Protein AF-A0A7W3IY60-F1 (afdb_monomer)

pL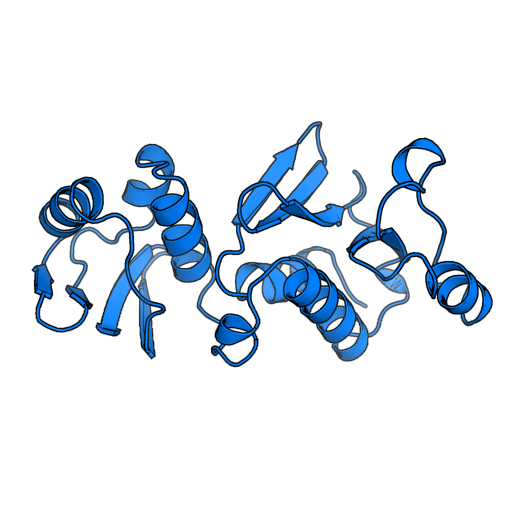DDT: mean 94.72, std 4.2, range [79.5, 98.75]

Secondary structure (DSSP, 8-state):
---HHHHHHHHHHSTTEEEEEETTEEEEEETTEEEEEE-TTSSEEEEE--TTTHHHHHHH-TTTEEPPPGGGTTSSEEEEEGGG--HHHHHHHHHHHHHTTS-GGGTTSPP--HHHHHHHHHHHTT-HHHHHHHEEEEEEEEETTEEEESHHHHHHHHHH---PPPPSEEEEETTEEEEEE-

Structure (mmCIF, N/CA/C/O backbone):
data_AF-A0A7W3IY60-F1
#
_entry.id   AF-A0A7W3IY60-F1
#
loop_
_atom_site.group_PDB
_atom_site.id
_atom_site.type_symbol
_atom_site.label_atom_id
_atom_site.label_alt_id
_atom_site.label_comp_id
_atom_site.label_asym_id
_atom_site.label_entity_id
_atom_site.label_seq_id
_atom_site.pdbx_PDB_ins_code
_atom_site.Cartn_x
_atom_site.Cartn_y
_atom_site.Cartn_z
_atom_site.occupancy
_atom_site.B_iso_or_equiv
_atom_site.auth_seq_id
_atom_site.auth_comp_id
_atom_site.auth_asym_id
_atom_site.auth_atom_id
_atom_site.pdbx_PDB_model_num
ATOM 1 N N . MET A 1 1 ? 12.396 15.265 -9.459 1.00 83.00 1 MET A N 1
ATOM 2 C CA . MET A 1 1 ? 12.872 13.871 -9.515 1.00 83.00 1 MET A CA 1
ATOM 3 C C . MET A 1 1 ? 12.033 13.057 -8.554 1.00 83.00 1 MET A C 1
ATOM 5 O O . MET A 1 1 ? 11.902 13.477 -7.408 1.00 83.00 1 MET A O 1
ATOM 9 N N . VAL A 1 2 ? 11.430 11.972 -9.028 1.00 96.19 2 VAL A N 1
ATOM 10 C CA . VAL A 1 2 ? 10.644 11.058 -8.195 1.00 96.19 2 VAL A CA 1
ATOM 11 C C . VAL A 1 2 ? 11.579 10.194 -7.347 1.00 96.19 2 VAL A C 1
ATOM 13 O O . VAL A 1 2 ? 12.605 9.701 -7.815 1.00 96.19 2 VAL A O 1
ATOM 16 N N . SER A 1 3 ? 11.214 10.012 -6.083 1.00 97.75 3 SER A N 1
ATOM 17 C CA . SER A 1 3 ? 11.888 9.149 -5.115 1.00 97.75 3 SER A CA 1
ATOM 18 C C . SER A 1 3 ? 10.981 8.004 -4.663 1.00 97.75 3 SER A C 1
ATOM 20 O O . SER A 1 3 ? 9.764 8.013 -4.863 1.00 97.75 3 SER A O 1
ATOM 22 N N . SER A 1 4 ? 11.556 7.010 -3.990 1.00 97.56 4 SER A N 1
ATOM 23 C CA . SER A 1 4 ? 10.781 5.921 -3.393 1.00 97.56 4 SER A CA 1
ATOM 24 C C . SER A 1 4 ? 9.818 6.402 -2.304 1.00 97.56 4 SER A C 1
ATOM 26 O O . SER A 1 4 ? 8.766 5.793 -2.100 1.00 97.56 4 SER A O 1
ATOM 28 N N . ASP A 1 5 ? 10.131 7.512 -1.638 1.00 97.19 5 ASP A N 1
ATOM 29 C CA . ASP A 1 5 ? 9.246 8.129 -0.654 1.00 97.19 5 ASP A CA 1
ATOM 30 C C . ASP A 1 5 ? 8.028 8.791 -1.304 1.00 97.19 5 ASP A C 1
ATOM 32 O O . ASP A 1 5 ? 6.938 8.729 -0.734 1.00 97.19 5 ASP A O 1
ATOM 36 N N . ASP A 1 6 ? 8.155 9.317 -2.526 1.00 97.88 6 ASP A N 1
ATOM 37 C CA . ASP A 1 6 ? 7.010 9.805 -3.308 1.00 97.88 6 ASP A CA 1
ATOM 38 C C . ASP A 1 6 ? 6.052 8.664 -3.657 1.00 97.88 6 ASP A C 1
ATOM 40 O O . ASP A 1 6 ? 4.852 8.748 -3.391 1.00 97.88 6 ASP A O 1
ATOM 44 N N . VAL A 1 7 ? 6.599 7.545 -4.137 1.00 98.31 7 VAL A N 1
ATOM 45 C CA . VAL A 1 7 ? 5.837 6.321 -4.431 1.00 98.31 7 VAL A CA 1
ATOM 46 C C . VAL A 1 7 ? 5.144 5.789 -3.173 1.00 98.31 7 VAL A C 1
ATOM 48 O O . VAL A 1 7 ? 3.972 5.410 -3.211 1.00 98.31 7 VAL A O 1
ATOM 51 N N . ARG A 1 8 ? 5.837 5.774 -2.024 1.00 97.50 8 ARG A N 1
ATOM 52 C CA . ARG A 1 8 ? 5.241 5.374 -0.737 1.00 97.50 8 ARG A CA 1
ATOM 53 C C . ARG A 1 8 ? 4.121 6.309 -0.319 1.00 97.50 8 ARG A C 1
ATOM 55 O O . ARG A 1 8 ? 3.120 5.818 0.190 1.00 97.50 8 ARG A O 1
ATOM 62 N N . ARG A 1 9 ? 4.287 7.619 -0.504 1.00 95.75 9 ARG A N 1
ATOM 63 C CA . ARG A 1 9 ? 3.286 8.632 -0.155 1.00 95.75 9 ARG A CA 1
ATOM 64 C C . ARG A 1 9 ? 1.980 8.383 -0.902 1.00 95.75 9 ARG A C 1
ATOM 66 O O . ARG A 1 9 ? 0.944 8.304 -0.255 1.00 95.75 9 ARG A O 1
ATOM 73 N N . VAL A 1 10 ? 2.055 8.190 -2.222 1.00 96.56 10 VAL A N 1
ATOM 74 C CA . VAL A 1 10 ? 0.891 7.859 -3.060 1.00 96.56 10 VAL A CA 1
ATOM 75 C C . VAL A 1 10 ? 0.320 6.511 -2.642 1.00 96.56 10 VAL A C 1
ATOM 77 O O . VAL A 1 10 ? -0.835 6.407 -2.242 1.00 96.56 10 VAL A O 1
ATOM 80 N N . GLY A 1 11 ? 1.140 5.462 -2.664 1.00 97.00 11 GLY A N 1
ATOM 81 C CA . GLY A 1 11 ? 0.637 4.110 -2.485 1.00 97.00 11 GLY A CA 1
ATOM 82 C C . GLY A 1 11 ? 0.062 3.841 -1.092 1.00 97.00 11 GLY A C 1
ATOM 83 O O . GLY A 1 11 ? -0.981 3.203 -0.994 1.00 97.00 11 GLY A O 1
ATOM 84 N N . LEU A 1 12 ? 0.680 4.343 -0.016 1.00 96.00 12 LEU A N 1
ATOM 85 C CA . LEU A 1 12 ? 0.167 4.174 1.352 1.00 96.00 12 LEU A CA 1
ATOM 86 C C . LEU A 1 12 ? -1.126 4.949 1.610 1.00 96.00 12 LEU A C 1
ATOM 88 O O . LEU A 1 12 ? -1.810 4.630 2.579 1.00 96.00 12 LEU A O 1
ATOM 92 N N . ALA A 1 13 ? -1.458 5.936 0.778 1.00 93.00 13 ALA A N 1
ATOM 93 C CA . ALA A 1 13 ? -2.734 6.631 0.857 1.00 93.00 13 ALA A CA 1
ATOM 94 C C . ALA A 1 13 ? -3.873 5.858 0.166 1.00 93.00 13 ALA A C 1
ATOM 96 O O . ALA A 1 13 ? -5.051 6.112 0.425 1.00 93.00 13 ALA A O 1
ATOM 97 N N . LEU A 1 14 ? -3.545 4.880 -0.684 1.00 94.19 14 LEU A N 1
ATOM 98 C CA . LEU A 1 14 ? -4.543 4.072 -1.376 1.00 94.19 14 LEU A CA 1
ATOM 99 C C . LEU A 1 14 ? -5.226 3.088 -0.407 1.00 94.19 14 LEU A C 1
ATOM 101 O O . LEU A 1 14 ? -4.556 2.446 0.413 1.00 94.19 14 LEU A O 1
ATOM 105 N N . PRO A 1 15 ? -6.559 2.913 -0.501 1.00 91.38 15 PRO A N 1
ATOM 106 C CA . PRO A 1 15 ? -7.299 2.000 0.360 1.00 91.38 15 PRO A CA 1
ATOM 107 C C . PRO A 1 15 ? -6.713 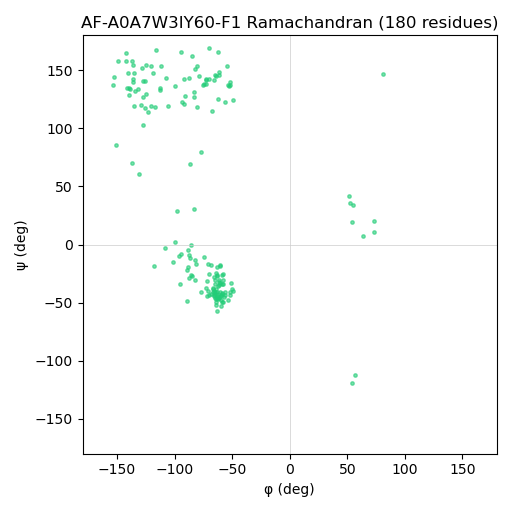0.584 0.388 1.00 91.38 15 PRO A C 1
ATOM 109 O O . PRO A 1 15 ? -6.391 0.002 -0.651 1.00 91.38 15 PRO A O 1
ATOM 112 N N . ARG A 1 16 ? -6.644 -0.000 1.591 1.00 90.69 16 ARG A N 1
ATOM 113 C CA . ARG A 1 16 ? -6.109 -1.350 1.872 1.00 90.69 16 ARG A CA 1
ATOM 114 C C . ARG A 1 16 ? -4.619 -1.548 1.569 1.00 90.69 16 ARG A C 1
ATOM 116 O O . ARG A 1 16 ? -4.130 -2.679 1.685 1.00 90.69 16 ARG A O 1
ATOM 123 N N . THR A 1 17 ? -3.883 -0.496 1.219 1.00 94.31 17 THR A N 1
ATOM 124 C CA . THR A 1 17 ? -2.435 -0.605 1.074 1.00 94.31 17 THR A CA 1
ATOM 125 C C . THR A 1 17 ? -1.755 -0.681 2.434 1.00 94.31 17 THR A C 1
ATOM 127 O O . THR A 1 17 ? -2.046 0.072 3.359 1.00 94.31 17 THR A O 1
ATOM 130 N N . HIS A 1 18 ? -0.768 -1.564 2.532 1.00 91.38 18 HIS A N 1
ATOM 131 C CA . HIS A 1 18 ? 0.228 -1.552 3.596 1.00 91.38 18 HIS A CA 1
ATOM 132 C C . HIS A 1 18 ? 1.621 -1.800 3.008 1.00 91.38 18 HIS A C 1
ATOM 134 O O . HIS A 1 18 ? 1.771 -2.433 1.954 1.00 91.38 18 HIS A O 1
ATOM 140 N N . LYS A 1 19 ? 2.657 -1.309 3.698 1.00 94.12 19 LYS A N 1
ATOM 141 C CA . LYS A 1 19 ? 4.054 -1.596 3.348 1.00 94.12 19 LYS A CA 1
ATOM 142 C C . LYS A 1 19 ? 4.562 -2.821 4.094 1.00 94.12 19 LYS A C 1
ATOM 144 O O . LYS A 1 19 ? 4.281 -3.000 5.274 1.00 94.12 19 LYS A O 1
ATOM 149 N N . ARG A 1 20 ? 5.380 -3.635 3.430 1.00 93.38 20 ARG A N 1
ATOM 150 C CA . ARG A 1 20 ? 6.069 -4.768 4.057 1.00 93.38 20 ARG A CA 1
ATOM 151 C C . ARG A 1 20 ? 7.481 -4.917 3.514 1.00 93.38 20 ARG A C 1
ATOM 153 O O . ARG A 1 20 ? 7.685 -4.887 2.303 1.00 93.38 20 ARG A O 1
ATOM 160 N N . MET A 1 21 ? 8.440 -5.129 4.410 1.00 94.75 21 MET A N 1
ATOM 161 C CA . MET A 1 21 ? 9.808 -5.485 4.044 1.00 94.75 21 MET A CA 1
ATOM 162 C C . MET A 1 21 ? 9.897 -6.995 3.799 1.00 94.75 21 MET A C 1
ATOM 164 O O . MET A 1 21 ? 9.511 -7.793 4.653 1.00 94.75 21 MET A O 1
ATOM 168 N N . VAL A 1 22 ? 10.408 -7.407 2.637 1.00 92.81 22 VAL A N 1
ATOM 169 C CA . VAL A 1 22 ? 10.634 -8.820 2.298 1.00 92.81 22 VAL A CA 1
ATOM 170 C C . VAL A 1 22 ? 12.011 -8.967 1.668 1.00 92.81 22 VAL A C 1
ATOM 172 O O . VAL A 1 22 ? 12.269 -8.392 0.614 1.00 92.81 22 VAL A O 1
ATOM 175 N N . ARG A 1 23 ? 12.892 -9.763 2.291 1.00 90.81 23 ARG A N 1
ATOM 176 C CA . ARG A 1 23 ? 14.264 -10.023 1.802 1.00 90.81 23 ARG A CA 1
ATOM 177 C C . ARG A 1 23 ? 15.048 -8.731 1.483 1.00 90.81 23 ARG A C 1
ATOM 179 O O . ARG A 1 23 ? 15.729 -8.651 0.458 1.00 90.81 23 ARG A O 1
ATOM 186 N N . GLY A 1 24 ? 14.913 -7.721 2.349 1.00 92.81 24 GLY A N 1
ATOM 187 C CA . GLY A 1 24 ? 15.582 -6.420 2.210 1.00 92.81 24 GLY A CA 1
ATOM 188 C C . GLY A 1 24 ? 15.018 -5.520 1.105 1.00 92.81 24 GLY A C 1
ATOM 189 O O . GLY A 1 24 ? 15.726 -4.647 0.623 1.00 92.81 24 GLY A O 1
ATOM 190 N N . ARG A 1 25 ? 13.781 -5.761 0.655 1.00 95.06 25 ARG A N 1
ATOM 191 C CA . ARG A 1 25 ? 13.073 -4.909 -0.309 1.00 95.06 25 ARG A CA 1
ATOM 192 C C . ARG A 1 25 ? 11.732 -4.477 0.259 1.00 95.06 25 ARG A C 1
ATOM 194 O O . ARG A 1 25 ? 10.950 -5.329 0.699 1.00 95.06 25 ARG A O 1
ATOM 201 N N . TRP A 1 26 ? 11.451 -3.181 0.214 1.00 97.62 26 TRP A N 1
ATOM 202 C CA . TRP A 1 26 ? 10.130 -2.666 0.546 1.00 97.62 26 TRP A CA 1
ATOM 203 C C . TRP A 1 26 ? 9.132 -2.991 -0.562 1.00 97.62 26 TRP A C 1
ATOM 205 O O . TRP A 1 26 ? 9.451 -2.961 -1.752 1.00 97.62 26 TRP A O 1
ATOM 215 N N . LYS A 1 27 ? 7.912 -3.329 -0.154 1.00 98.00 27 LYS A N 1
ATOM 216 C CA . LYS A 1 27 ? 6.806 -3.671 -1.046 1.00 98.00 27 LYS A CA 1
ATOM 217 C C . LYS A 1 27 ? 5.533 -2.998 -0.574 1.00 98.00 27 LYS A C 1
ATOM 219 O O . LYS A 1 27 ? 5.287 -2.975 0.633 1.00 98.00 27 LYS A O 1
ATOM 224 N N . LEU A 1 28 ? 4.719 -2.537 -1.514 1.00 98.12 28 LEU A N 1
ATOM 225 C CA . LEU A 1 28 ? 3.346 -2.117 -1.261 1.00 98.12 28 LEU A CA 1
ATOM 226 C C . LEU A 1 28 ? 2.400 -3.238 -1.676 1.00 98.12 28 LEU A C 1
ATOM 228 O O . LEU A 1 28 ? 2.608 -3.916 -2.691 1.00 98.12 28 LEU A O 1
ATOM 232 N N . ARG A 1 29 ? 1.408 -3.495 -0.826 1.00 96.44 29 ARG A N 1
ATOM 233 C CA . ARG A 1 29 ? 0.566 -4.683 -0.926 1.00 96.44 29 ARG A CA 1
ATOM 234 C C . ARG A 1 29 ? -0.887 -4.377 -0.619 1.00 96.44 29 ARG A C 1
ATOM 236 O O . ARG A 1 29 ? -1.170 -3.599 0.285 1.00 96.44 29 ARG A O 1
ATOM 243 N N . VAL A 1 30 ? -1.768 -5.117 -1.284 1.00 93.62 30 VAL A N 1
ATOM 244 C CA . VAL A 1 30 ? -3.189 -5.253 -0.951 1.00 93.62 30 VAL A CA 1
ATOM 245 C C . VAL A 1 30 ? -3.432 -6.716 -0.604 1.00 93.62 30 VAL A C 1
ATOM 247 O O . VAL A 1 30 ? -3.188 -7.605 -1.421 1.00 93.62 30 VAL A O 1
ATOM 250 N N . GLY A 1 31 ? -3.863 -6.999 0.627 1.00 89.88 31 GLY A N 1
ATOM 251 C CA . GLY A 1 31 ? -3.951 -8.379 1.109 1.00 89.88 31 GLY A CA 1
ATOM 252 C C . GLY A 1 31 ? -2.607 -9.104 0.948 1.00 89.88 31 GLY A C 1
ATOM 253 O O . GLY A 1 31 ? -1.599 -8.671 1.506 1.00 89.88 31 GLY A O 1
ATOM 254 N N . GLN A 1 32 ? -2.578 -10.189 0.170 1.00 91.62 32 GLN A N 1
ATOM 255 C CA . GLN A 1 32 ? -1.3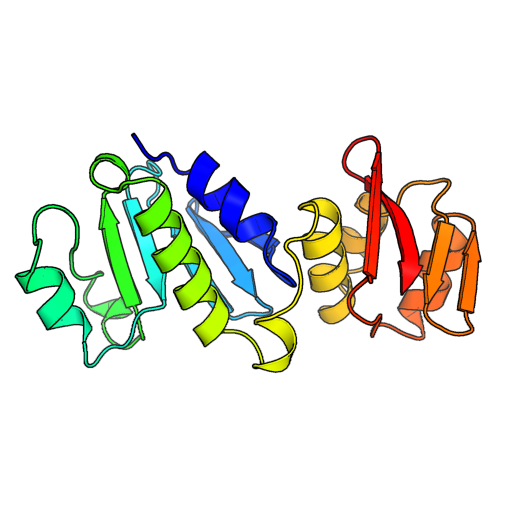46 -10.924 -0.157 1.00 91.62 32 GLN A CA 1
ATOM 256 C C . GLN A 1 32 ? -0.696 -10.492 -1.481 1.00 91.62 32 GLN A C 1
ATOM 258 O O . GLN A 1 32 ? 0.434 -10.900 -1.755 1.00 91.62 32 GLN A O 1
ATOM 263 N N . ILE A 1 33 ? -1.353 -9.655 -2.281 1.00 95.06 33 ILE A N 1
ATOM 264 C CA . ILE A 1 33 ? -0.880 -9.249 -3.606 1.00 95.06 33 ILE A CA 1
ATOM 265 C C . ILE A 1 33 ? 0.122 -8.105 -3.452 1.00 95.06 33 ILE A C 1
ATOM 267 O O . ILE A 1 33 ? -0.119 -7.148 -2.720 1.00 95.06 33 ILE A O 1
ATOM 271 N N . VAL A 1 34 ? 1.272 -8.227 -4.111 1.00 97.56 34 VAL A N 1
ATOM 272 C CA . VAL A 1 34 ? 2.251 -7.142 -4.245 1.00 97.56 34 VAL A CA 1
ATOM 273 C C . VAL A 1 34 ? 1.913 -6.398 -5.526 1.00 97.56 34 VAL A C 1
ATOM 275 O O . VAL A 1 34 ? 1.810 -7.048 -6.560 1.00 97.56 34 VAL A O 1
ATOM 278 N N . TYR A 1 35 ? 1.768 -5.077 -5.456 1.00 98.31 35 TYR A N 1
ATOM 279 C CA . TYR A 1 35 ? 1.491 -4.250 -6.636 1.00 98.31 35 TYR A CA 1
ATOM 280 C C . TYR A 1 35 ? 2.602 -3.233 -6.925 1.00 98.31 35 TYR A C 1
ATOM 282 O O . TYR A 1 35 ? 2.726 -2.793 -8.058 1.00 98.31 35 TYR A O 1
ATOM 290 N N . VAL A 1 36 ? 3.458 -2.932 -5.937 1.00 98.62 36 VAL A N 1
ATOM 291 C CA . VAL A 1 36 ? 4.737 -2.222 -6.118 1.00 98.62 36 VAL A CA 1
ATOM 292 C C . VAL A 1 36 ? 5.827 -2.912 -5.294 1.00 98.62 36 VAL A C 1
ATOM 294 O O . VAL A 1 36 ? 5.598 -3.319 -4.149 1.00 98.62 36 VAL A O 1
ATOM 297 N N . ALA A 1 37 ? 7.033 -3.036 -5.846 1.00 98.25 37 ALA A N 1
ATOM 298 C CA . ALA A 1 37 ? 8.217 -3.505 -5.132 1.00 98.25 37 ALA A CA 1
ATOM 299 C C . ALA A 1 37 ? 9.4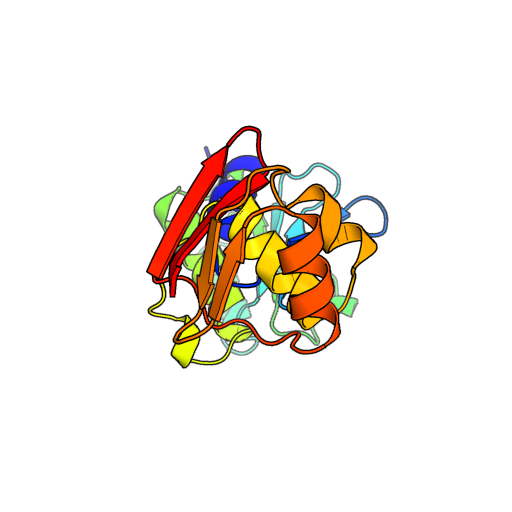55 -2.693 -5.518 1.00 98.25 37 ALA A C 1
ATOM 301 O O . ALA A 1 37 ? 9.786 -2.596 -6.694 1.00 98.25 37 ALA A O 1
ATOM 302 N N . PHE A 1 38 ? 10.182 -2.183 -4.529 1.00 98.44 38 PHE A N 1
ATOM 303 C CA . PHE A 1 38 ? 11.401 -1.414 -4.768 1.00 98.44 38 PHE A CA 1
ATOM 304 C C . PHE A 1 38 ? 12.622 -2.322 -4.991 1.00 98.44 38 PHE A C 1
ATOM 306 O O . PHE A 1 38 ? 12.712 -3.442 -4.457 1.00 98.44 38 PHE A O 1
ATOM 313 N N . SER A 1 39 ? 13.596 -1.834 -5.761 1.00 97.50 39 SER A N 1
ATOM 314 C CA . SER A 1 39 ? 14.964 -2.355 -5.715 1.00 97.50 39 SER A CA 1
ATOM 315 C C . SER A 1 39 ? 15.583 -2.141 -4.330 1.00 97.50 39 SER A C 1
ATOM 317 O O . SER A 1 39 ? 15.049 -1.420 -3.491 1.00 97.50 39 SER A O 1
ATOM 319 N N . ARG A 1 40 ? 16.700 -2.821 -4.045 1.00 96.12 40 ARG A N 1
ATOM 320 C CA . ARG A 1 40 ? 17.358 -2.726 -2.726 1.00 96.12 40 ARG A CA 1
ATOM 321 C C . ARG A 1 40 ? 17.908 -1.327 -2.437 1.00 96.12 40 ARG A C 1
ATOM 323 O O . ARG A 1 40 ? 17.911 -0.916 -1.287 1.00 96.12 40 ARG A O 1
ATOM 330 N N . ASP A 1 41 ? 18.371 -0.641 -3.475 1.00 96.75 41 ASP A N 1
ATOM 331 C CA . ASP A 1 41 ? 18.839 0.751 -3.454 1.00 96.75 41 ASP A CA 1
ATOM 332 C C . ASP A 1 41 ? 17.699 1.769 -3.631 1.00 96.75 41 ASP A C 1
ATOM 334 O O . ASP A 1 41 ? 17.937 2.975 -3.645 1.00 96.75 41 ASP A O 1
ATOM 338 N N . GLU A 1 42 ? 16.469 1.272 -3.793 1.00 97.69 42 GLU A N 1
ATOM 339 C CA . GLU A 1 42 ? 15.249 2.042 -4.016 1.00 97.69 42 GLU A CA 1
ATOM 340 C C . GLU A 1 42 ? 15.289 3.022 -5.200 1.00 97.69 42 GLU A C 1
ATOM 342 O O . GLU A 1 42 ? 14.455 3.917 -5.271 1.00 97.69 42 GLU A O 1
ATOM 347 N N . GLN A 1 43 ? 16.212 2.843 -6.152 1.00 98.00 43 GLN A N 1
ATOM 348 C CA . GLN A 1 43 ? 16.320 3.683 -7.357 1.00 98.00 43 GLN A CA 1
ATOM 349 C C . GLN A 1 43 ? 15.350 3.273 -8.473 1.00 98.00 43 GLN A C 1
ATOM 351 O O . GLN A 1 43 ? 15.143 4.002 -9.443 1.00 98.00 43 GLN A O 1
ATOM 356 N N . SER A 1 44 ? 14.751 2.091 -8.353 1.00 98.38 44 SER A N 1
ATOM 357 C CA . SER A 1 44 ? 13.757 1.577 -9.289 1.00 98.38 44 SER A CA 1
ATOM 358 C C . SER A 1 44 ? 12.605 0.924 -8.541 1.00 98.38 44 SER A C 1
ATOM 360 O O . SER A 1 44 ? 12.740 0.477 -7.393 1.00 98.38 44 SER A O 1
ATOM 362 N N . MET A 1 45 ? 11.466 0.837 -9.215 1.00 98.44 45 MET A N 1
ATOM 363 C CA . MET A 1 45 ? 10.329 0.059 -8.751 1.00 98.44 45 MET A CA 1
ATOM 364 C C . MET A 1 45 ? 9.864 -0.895 -9.841 1.00 98.44 45 MET A C 1
ATOM 366 O O . MET A 1 45 ? 9.821 -0.546 -11.014 1.00 98.44 45 MET A O 1
ATOM 370 N N . GLY A 1 46 ? 9.489 -2.098 -9.435 1.00 98.50 46 GLY A N 1
ATOM 371 C CA . GLY A 1 46 ? 8.576 -2.930 -10.195 1.00 98.50 46 GLY A CA 1
ATOM 372 C C . GLY A 1 46 ? 7.141 -2.602 -9.803 1.00 98.50 46 GLY A C 1
ATOM 373 O O . GLY A 1 46 ? 6.884 -2.367 -8.617 1.00 98.50 46 GLY A O 1
ATOM 374 N N . PHE A 1 47 ? 6.220 -2.629 -10.756 1.00 98.75 47 PHE A N 1
ATOM 375 C CA . PHE A 1 47 ? 4.804 -2.378 -10.521 1.00 98.75 47 PHE A CA 1
ATOM 376 C C . PHE A 1 47 ? 3.910 -3.286 -11.373 1.00 98.75 47 PHE A C 1
ATOM 378 O O . PHE A 1 47 ? 4.336 -3.851 -12.384 1.00 98.75 47 PHE A O 1
ATOM 385 N N . GLY A 1 48 ? 2.672 -3.465 -10.912 1.00 98.44 48 GLY A N 1
ATOM 386 C CA . GLY A 1 48 ? 1.649 -4.228 -11.618 1.00 98.44 48 GLY A CA 1
ATOM 387 C C . GLY A 1 48 ? 1.311 -3.587 -12.963 1.00 98.44 48 GLY A C 1
ATOM 388 O O . GLY A 1 48 ? 0.960 -2.415 -13.001 1.00 98.44 48 GLY A O 1
ATOM 389 N N . PHE A 1 49 ? 1.414 -4.350 -14.051 1.00 98.38 49 PHE A N 1
ATOM 390 C CA . PHE A 1 49 ? 1.144 -3.852 -15.403 1.00 98.38 49 PHE A CA 1
ATOM 391 C C . PHE A 1 49 ? 0.682 -4.980 -16.340 1.00 98.38 49 PHE A C 1
ATOM 393 O O . PHE A 1 49 ? 1.180 -6.106 -16.200 1.00 98.38 49 PHE A O 1
ATOM 400 N N . PRO A 1 50 ? -0.242 -4.736 -17.292 1.00 97.69 50 PRO A N 1
ATOM 401 C CA . PRO A 1 50 ? -0.699 -5.758 -18.226 1.00 97.69 50 PRO A CA 1
ATOM 402 C C . PRO A 1 50 ? 0.447 -6.392 -19.030 1.00 97.69 50 PRO A C 1
ATOM 404 O O . PRO A 1 50 ? 1.176 -5.737 -19.769 1.00 97.69 50 PRO A O 1
ATOM 407 N N . ARG A 1 51 ? 0.588 -7.716 -18.937 1.00 96.38 51 ARG A N 1
ATOM 408 C CA . ARG A 1 51 ? 1.633 -8.504 -19.605 1.00 96.38 51 ARG A CA 1
ATOM 409 C C . ARG A 1 51 ? 1.592 -8.340 -21.124 1.00 96.38 51 ARG A C 1
ATOM 411 O O . ARG A 1 51 ? 2.644 -8.401 -21.743 1.00 96.38 51 ARG A O 1
ATOM 418 N N . ALA A 1 52 ? 0.401 -8.171 -21.697 1.00 96.56 52 ALA A N 1
ATOM 419 C CA . ALA A 1 52 ? 0.217 -8.005 -23.137 1.00 96.56 52 ALA A CA 1
ATOM 420 C C . ALA A 1 52 ? 0.729 -6.650 -23.657 1.00 96.56 52 ALA A C 1
ATOM 422 O O . ALA A 1 52 ? 1.089 -6.552 -24.821 1.00 96.56 52 ALA A O 1
ATOM 423 N N . GLU A 1 53 ? 0.776 -5.629 -22.800 1.00 97.06 53 GLU A N 1
ATOM 424 C CA . GLU A 1 53 ? 1.155 -4.257 -23.169 1.00 97.06 53 GLU A CA 1
ATOM 425 C C . GLU A 1 53 ? 2.598 -3.929 -22.765 1.00 97.06 53 GLU A C 1
ATOM 427 O O . GLU A 1 53 ? 3.174 -2.953 -23.233 1.00 97.06 53 GLU A O 1
ATOM 432 N N . ARG A 1 54 ? 3.196 -4.748 -21.890 1.00 96.56 54 ARG A N 1
ATOM 433 C CA . ARG A 1 54 ? 4.511 -4.503 -21.285 1.00 96.56 54 ARG A CA 1
ATOM 434 C C . ARG A 1 54 ? 5.612 -4.239 -22.302 1.00 96.56 54 ARG A C 1
ATOM 436 O O . ARG A 1 54 ? 6.397 -3.321 -22.096 1.00 96.56 54 ARG A O 1
ATOM 443 N N . ASP A 1 55 ? 5.699 -5.067 -23.336 1.00 97.06 55 ASP A N 1
ATOM 444 C CA . ASP A 1 55 ? 6.785 -4.956 -24.310 1.00 97.06 55 ASP A CA 1
ATOM 445 C C . ASP A 1 55 ? 6.647 -3.634 -25.088 1.00 97.06 55 ASP A C 1
ATOM 447 O O . ASP A 1 55 ? 7.628 -2.921 -25.252 1.00 97.06 55 ASP A O 1
ATOM 451 N N . GLY A 1 56 ? 5.412 -3.217 -25.402 1.00 97.75 56 GLY A N 1
ATOM 452 C CA . GLY A 1 56 ? 5.136 -1.908 -26.000 1.00 97.75 56 GLY A CA 1
ATOM 453 C C . GLY A 1 56 ? 5.485 -0.722 -25.094 1.00 97.75 56 GLY A C 1
ATOM 454 O O . GLY A 1 56 ? 6.014 0.272 -25.581 1.00 97.75 56 GLY A O 1
ATOM 455 N N . LEU A 1 57 ? 5.246 -0.823 -23.779 1.00 98.00 57 LEU A N 1
ATOM 456 C CA . LEU A 1 57 ? 5.670 0.211 -22.823 1.00 98.00 57 LEU A CA 1
ATOM 457 C C . LEU A 1 57 ? 7.200 0.353 -22.803 1.00 98.00 57 LEU A C 1
ATOM 459 O O . LEU A 1 57 ? 7.716 1.465 -22.881 1.00 98.00 57 LEU A O 1
ATOM 463 N N . VAL A 1 58 ? 7.923 -0.769 -22.736 1.00 98.38 58 VAL A N 1
ATOM 464 C CA . VAL A 1 58 ? 9.395 -0.773 -22.753 1.00 98.38 58 VAL A CA 1
ATOM 465 C C . VAL A 1 58 ? 9.936 -0.228 -24.073 1.00 98.38 58 VAL A C 1
ATOM 467 O O . VAL A 1 58 ? 10.855 0.581 -24.053 1.00 98.38 58 VAL A O 1
ATOM 470 N N . ASP A 1 59 ? 9.349 -0.606 -25.208 1.00 98.31 59 ASP A N 1
ATOM 471 C CA . ASP A 1 59 ? 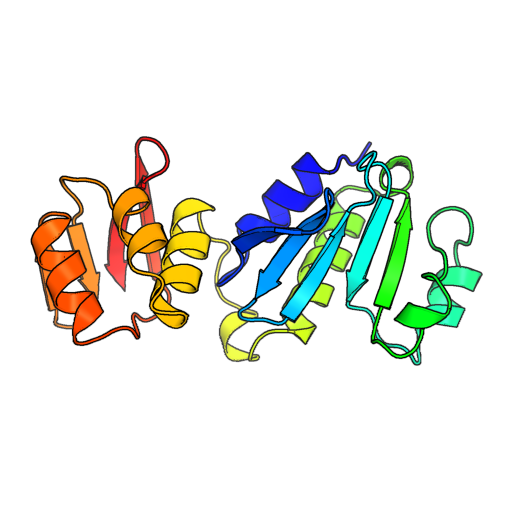9.766 -0.105 -26.521 1.00 98.31 59 ASP A CA 1
ATOM 472 C C . ASP A 1 59 ? 9.501 1.402 -26.689 1.00 98.31 59 ASP A C 1
ATOM 474 O O . ASP A 1 59 ? 10.212 2.070 -27.440 1.00 98.31 59 ASP A O 1
ATOM 478 N N . SER A 1 60 ? 8.496 1.948 -25.991 1.00 97.88 60 SER A N 1
ATOM 479 C CA . SER A 1 60 ? 8.154 3.375 -26.061 1.00 97.88 60 SER A CA 1
ATOM 480 C C . SER A 1 60 ? 9.161 4.283 -25.350 1.00 97.88 60 SER A C 1
ATOM 482 O O . SER A 1 60 ? 9.461 5.365 -25.853 1.00 97.88 60 SER A O 1
ATOM 484 N N . ASP A 1 61 ? 9.706 3.835 -24.216 1.00 97.88 61 ASP A N 1
ATOM 485 C CA . ASP A 1 61 ? 10.765 4.524 -23.477 1.00 97.88 61 ASP A CA 1
ATOM 486 C C . ASP A 1 61 ? 11.634 3.502 -22.714 1.00 97.88 61 ASP A C 1
ATOM 488 O O . ASP A 1 61 ? 11.410 3.233 -21.525 1.00 97.88 61 ASP A O 1
ATOM 492 N N . PRO A 1 62 ? 12.648 2.922 -23.382 1.00 97.75 62 PRO A N 1
ATOM 493 C CA . PRO A 1 62 ? 13.497 1.882 -22.803 1.00 97.75 62 PRO A CA 1
ATOM 494 C C . PRO A 1 62 ? 14.498 2.420 -21.776 1.00 97.75 62 PRO A C 1
ATOM 496 O O . PRO A 1 62 ? 15.173 1.644 -21.097 1.00 97.75 62 PRO A O 1
ATOM 499 N N . GLU A 1 63 ? 14.646 3.743 -21.672 1.00 97.50 63 GLU A N 1
ATOM 500 C CA . GLU A 1 63 ? 15.496 4.348 -20.653 1.00 97.50 63 GLU A CA 1
ATOM 501 C C . GLU A 1 63 ? 14.759 4.520 -19.320 1.00 97.50 63 GLU A C 1
ATOM 503 O O . GLU A 1 63 ? 15.388 4.526 -18.256 1.00 97.50 63 GLU A O 1
ATOM 508 N N . THR A 1 64 ? 13.432 4.651 -19.371 1.00 98.19 64 THR A N 1
ATOM 509 C CA . THR A 1 64 ? 12.559 4.708 -18.196 1.00 98.19 64 THR A CA 1
ATOM 510 C C . THR A 1 64 ? 12.104 3.320 -17.782 1.00 98.19 64 THR A C 1
ATOM 512 O O . THR A 1 64 ? 12.233 2.969 -16.605 1.00 98.19 64 THR A O 1
ATOM 515 N N . PHE A 1 65 ? 11.612 2.517 -18.728 1.00 98.69 65 PHE A N 1
ATOM 516 C CA . PHE A 1 65 ? 10.980 1.227 -18.474 1.00 98.69 65 PHE A CA 1
ATOM 517 C C . PHE A 1 65 ? 11.862 0.056 -18.886 1.00 98.69 65 PHE A C 1
ATOM 519 O O . PHE A 1 65 ? 12.544 0.075 -19.904 1.00 98.69 65 PHE A O 1
ATOM 526 N N . PHE A 1 66 ? 11.814 -1.020 -18.104 1.00 98.62 66 PHE A N 1
ATOM 527 C CA . PHE A 1 66 ? 12.570 -2.231 -18.397 1.00 98.62 66 PHE A CA 1
ATOM 528 C C . PHE A 1 66 ? 11.860 -3.489 -17.901 1.00 98.62 66 PHE A C 1
ATOM 530 O O . PHE A 1 66 ? 11.014 -3.472 -16.999 1.00 98.62 66 PHE A O 1
ATOM 537 N N . LEU A 1 67 ? 12.224 -4.622 -18.500 1.00 98.19 67 LEU A N 1
ATOM 538 C CA . LEU A 1 67 ? 11.676 -5.920 -18.129 1.00 98.19 67 LEU A CA 1
ATOM 539 C C . LEU A 1 67 ? 12.178 -6.373 -16.747 1.00 98.19 67 LEU A C 1
ATOM 541 O O . LEU A 1 67 ? 13.352 -6.191 -16.412 1.00 98.19 67 LEU A O 1
ATOM 545 N N . PRO A 1 68 ? 11.325 -7.026 -15.938 1.00 95.94 68 PRO A N 1
ATOM 546 C CA . PRO A 1 68 ? 11.781 -7.656 -14.709 1.00 95.94 68 PRO A CA 1
ATOM 547 C C . PRO A 1 68 ? 12.647 -8.896 -15.017 1.00 95.94 68 PRO A C 1
ATOM 549 O O . PRO A 1 68 ? 12.670 -9.379 -16.153 1.00 95.94 68 PRO A O 1
ATOM 552 N N . PRO A 1 69 ? 13.333 -9.474 -14.011 1.00 94.69 69 PRO A N 1
ATOM 553 C CA . PRO A 1 69 ? 14.078 -10.719 -14.188 1.00 94.69 69 PRO A CA 1
ATOM 554 C C . PRO A 1 69 ? 13.206 -11.848 -14.754 1.00 94.69 69 PRO A C 1
ATOM 556 O O . PRO A 1 69 ? 12.008 -11.910 -14.480 1.00 94.69 69 PRO A O 1
ATOM 559 N N . THR A 1 70 ? 13.816 -12.810 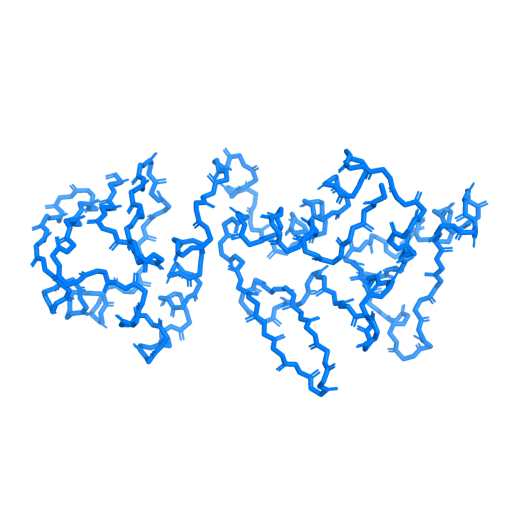-15.452 1.00 95.25 70 THR A N 1
ATOM 560 C CA . THR A 1 70 ? 13.107 -13.905 -16.146 1.00 95.25 70 THR A CA 1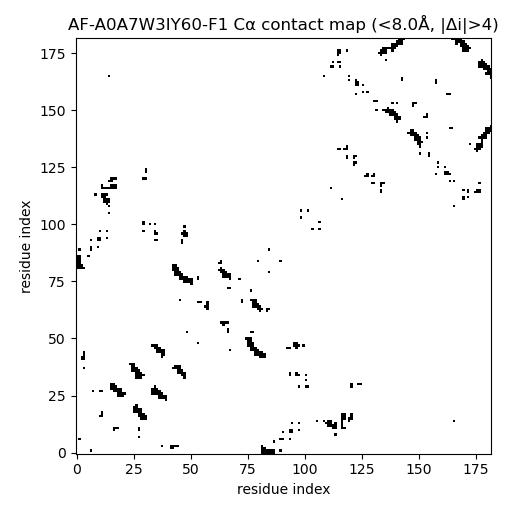
ATOM 561 C C . THR A 1 70 ? 12.081 -14.636 -15.275 1.00 95.25 70 THR A C 1
ATOM 563 O O . THR A 1 70 ? 10.994 -14.969 -15.741 1.00 95.25 70 THR A O 1
ATOM 566 N N . ALA A 1 71 ? 12.392 -14.851 -13.993 1.00 94.00 71 ALA A N 1
ATOM 567 C CA . ALA A 1 71 ? 11.495 -15.516 -13.045 1.00 94.00 71 ALA A CA 1
ATOM 568 C C . ALA A 1 71 ? 10.177 -14.754 -12.795 1.00 94.00 71 ALA A C 1
ATOM 570 O O . ALA A 1 71 ? 9.160 -15.373 -12.472 1.00 94.00 71 ALA A O 1
ATOM 571 N N . ASP A 1 72 ? 10.189 -13.434 -12.974 1.00 94.56 72 ASP A N 1
ATOM 572 C CA . ASP A 1 72 ? 9.051 -12.549 -12.746 1.00 94.56 72 ASP A CA 1
ATOM 573 C C . ASP A 1 72 ? 8.268 -12.247 -14.038 1.00 94.56 72 ASP A C 1
ATOM 575 O O . ASP A 1 72 ? 7.136 -11.771 -13.965 1.00 94.56 72 ASP A O 1
ATOM 579 N N . LEU A 1 73 ? 8.785 -12.615 -15.222 1.00 94.88 73 LEU A N 1
ATOM 580 C CA . LEU A 1 73 ? 8.108 -12.395 -16.513 1.00 94.88 73 LEU A CA 1
ATOM 581 C C . LEU A 1 73 ? 6.749 -13.104 -16.637 1.00 94.88 73 LEU A C 1
ATOM 583 O O . LEU A 1 73 ? 5.947 -12.734 -17.497 1.00 94.88 73 LEU A O 1
ATOM 587 N N . ARG A 1 74 ? 6.484 -14.106 -15.786 1.00 95.81 74 ARG A N 1
ATOM 588 C CA . ARG A 1 74 ? 5.193 -14.809 -15.700 1.00 95.81 74 ARG A CA 1
ATOM 589 C C . ARG A 1 74 ? 4.071 -13.966 -15.087 1.00 95.81 74 ARG A C 1
ATOM 591 O O . ARG A 1 74 ? 2.908 -14.340 -15.221 1.00 95.81 74 ARG A O 1
ATOM 598 N N . TYR A 1 75 ? 4.407 -12.879 -14.395 1.00 96.44 75 TYR A N 1
ATOM 599 C CA . TYR A 1 75 ? 3.454 -11.999 -13.727 1.00 96.44 75 TYR A CA 1
ATOM 600 C C . TYR A 1 75 ? 3.053 -10.807 -14.607 1.00 96.44 75 TYR A C 1
ATOM 602 O O . TYR A 1 75 ? 3.694 -10.499 -15.611 1.00 96.44 75 TYR A O 1
ATOM 610 N N . GLN A 1 76 ? 1.975 -10.139 -14.199 1.00 97.94 76 GLN A N 1
ATOM 611 C CA . GLN A 1 76 ? 1.526 -8.853 -14.734 1.00 97.94 76 GLN A CA 1
ATOM 612 C C . GLN A 1 76 ? 2.426 -7.755 -14.146 1.00 97.94 76 GLN A C 1
ATOM 614 O O . GLN A 1 76 ? 2.092 -7.182 -13.111 1.00 97.94 76 GLN A O 1
ATOM 619 N N . TRP A 1 77 ? 3.630 -7.580 -14.698 1.00 98.06 77 TRP A N 1
ATOM 620 C CA . TRP A 1 77 ? 4.697 -6.831 -14.032 1.00 98.06 77 TRP A CA 1
ATOM 621 C C . TRP A 1 77 ? 5.700 -6.210 -15.004 1.00 98.06 77 TRP A C 1
ATOM 623 O O . TRP A 1 77 ? 6.173 -6.894 -15.917 1.00 98.06 77 TRP A O 1
ATOM 633 N N . VAL A 1 78 ? 6.083 -4.961 -14.743 1.00 98.56 78 VAL A N 1
ATOM 634 C CA . VAL A 1 78 ? 7.142 -4.206 -15.435 1.00 98.56 78 VAL A CA 1
ATOM 635 C C . VAL A 1 78 ? 7.905 -3.350 -14.419 1.00 98.56 78 VAL A C 1
ATOM 637 O O . VAL A 1 78 ? 7.458 -3.205 -13.279 1.00 98.56 78 VAL A O 1
ATOM 640 N N . CYS A 1 79 ? 9.075 -2.835 -14.786 1.00 98.62 79 CYS A N 1
ATOM 641 C CA . CYS A 1 79 ? 9.888 -1.990 -13.920 1.00 98.62 79 CYS A CA 1
ATOM 642 C C . CYS A 1 79 ? 10.125 -0.609 -14.533 1.00 98.62 79 CYS A C 1
ATOM 644 O O . CYS A 1 79 ? 10.143 -0.473 -15.752 1.00 98.62 79 CYS A O 1
ATOM 646 N N . ALA A 1 80 ? 10.352 0.384 -13.673 1.00 98.62 80 ALA A N 1
ATOM 647 C CA . ALA A 1 80 ? 10.754 1.731 -14.059 1.00 98.62 80 ALA A CA 1
ATOM 648 C C . ALA A 1 80 ? 11.886 2.273 -13.174 1.00 98.62 80 ALA A C 1
ATOM 650 O O . ALA A 1 80 ? 11.965 1.971 -11.974 1.00 98.62 80 ALA A O 1
ATOM 651 N N . HIS A 1 81 ? 12.747 3.103 -13.759 1.00 98.62 81 HIS A N 1
ATOM 652 C CA . HIS A 1 81 ? 13.735 3.907 -13.043 1.00 98.62 81 HIS A CA 1
ATOM 653 C C . HIS A 1 81 ? 13.073 5.159 -12.458 1.00 98.62 81 HIS A C 1
ATOM 655 O O . HIS A 1 81 ? 12.590 6.009 -13.198 1.00 98.62 81 HIS A O 1
ATOM 661 N N . LEU A 1 82 ? 13.087 5.317 -11.128 1.00 98.44 82 LEU A N 1
ATOM 662 C CA . LEU A 1 82 ? 12.357 6.409 -10.464 1.00 98.44 82 LEU A CA 1
ATOM 663 C C . LEU A 1 82 ? 12.865 7.791 -10.877 1.00 98.44 82 LEU A C 1
ATOM 665 O O . LEU A 1 82 ? 12.081 8.716 -11.035 1.00 98.44 82 LEU A O 1
ATOM 669 N N . VAL A 1 83 ? 14.171 7.921 -11.107 1.00 97.69 83 VAL A N 1
ATOM 670 C CA . VAL A 1 83 ? 14.795 9.181 -11.532 1.00 97.69 83 VAL A CA 1
ATOM 671 C C . VAL A 1 83 ? 14.239 9.724 -12.853 1.00 97.69 83 VAL A C 1
ATOM 673 O O . VAL A 1 83 ? 14.299 10.933 -13.072 1.00 97.69 83 VAL A O 1
ATOM 676 N N . ARG A 1 84 ? 13.710 8.845 -13.713 1.00 98.12 84 ARG A N 1
ATOM 677 C CA . ARG A 1 84 ? 13.169 9.196 -15.029 1.00 98.12 84 ARG A CA 1
ATOM 678 C C . ARG A 1 84 ? 11.692 9.581 -15.001 1.00 98.12 84 ARG A C 1
ATOM 680 O O . ARG A 1 84 ? 11.249 10.244 -15.925 1.00 98.12 84 ARG A O 1
ATOM 687 N N . LEU A 1 85 ? 10.967 9.198 -13.951 1.00 98.00 85 LEU A N 1
ATOM 688 C CA . LEU A 1 85 ? 9.533 9.441 -13.858 1.00 98.00 85 LEU A CA 1
ATOM 689 C C . LEU A 1 85 ? 9.224 10.880 -13.448 1.00 98.00 85 LEU A C 1
ATOM 691 O O . LEU A 1 85 ? 9.880 11.468 -12.573 1.00 98.00 85 LEU A O 1
ATOM 695 N N . GLU A 1 86 ? 8.137 11.398 -14.006 1.00 97.44 86 GLU A N 1
ATOM 696 C CA . GLU A 1 86 ? 7.463 12.586 -13.494 1.00 97.44 86 GLU A CA 1
ATOM 697 C C . GLU A 1 86 ? 6.475 12.225 -12.370 1.00 97.44 86 GLU A C 1
ATOM 699 O O . GLU A 1 86 ? 6.110 11.066 -12.171 1.00 97.44 86 GLU A O 1
ATOM 704 N N . GLN A 1 87 ? 6.064 13.216 -11.569 1.00 97.19 87 GLN A N 1
ATOM 705 C CA . GLN A 1 87 ? 5.205 12.968 -10.399 1.00 97.19 87 GLN A CA 1
ATOM 706 C C . GLN A 1 87 ? 3.816 12.448 -10.790 1.00 97.19 87 GLN A C 1
ATOM 708 O O . GLN A 1 87 ? 3.303 11.542 -10.130 1.00 97.19 87 GLN A O 1
ATOM 713 N N . ASP A 1 88 ? 3.228 13.001 -11.851 1.00 97.44 88 ASP A N 1
ATOM 714 C CA . ASP A 1 88 ? 1.894 12.609 -12.313 1.00 97.44 88 ASP A CA 1
ATOM 715 C C . ASP A 1 88 ? 1.928 11.216 -12.949 1.00 97.44 88 ASP A C 1
ATOM 717 O O . ASP A 1 88 ? 1.144 10.350 -12.565 1.00 97.44 88 ASP A O 1
ATOM 721 N N . GLU A 1 89 ? 2.928 10.947 -13.790 1.00 97.69 89 GLU A N 1
ATOM 722 C CA . GLU A 1 89 ? 3.174 9.619 -14.355 1.00 97.69 89 GLU A CA 1
ATOM 723 C C . GLU A 1 89 ? 3.384 8.563 -13.257 1.00 97.69 89 GLU A C 1
ATOM 725 O O . GLU A 1 89 ? 2.711 7.533 -13.233 1.00 97.69 89 GLU A O 1
ATOM 730 N N . MET A 1 90 ? 4.258 8.821 -12.276 1.00 98.44 90 MET A N 1
ATOM 731 C CA . MET A 1 90 ? 4.461 7.906 -11.148 1.00 98.44 90 MET A CA 1
ATOM 732 C C . MET A 1 90 ? 3.152 7.624 -10.408 1.00 98.44 90 MET A C 1
ATOM 734 O O . MET A 1 90 ? 2.873 6.473 -10.057 1.00 98.44 90 MET A O 1
ATOM 738 N N . ARG A 1 91 ? 2.343 8.661 -10.169 1.00 97.88 91 ARG A N 1
ATOM 739 C CA . ARG A 1 91 ? 1.053 8.524 -9.494 1.00 97.88 91 ARG A CA 1
ATOM 740 C C . ARG A 1 91 ? 0.102 7.640 -10.295 1.00 97.88 91 ARG A C 1
ATOM 742 O O . ARG A 1 91 ? -0.535 6.776 -9.687 1.00 97.88 91 ARG A O 1
ATOM 749 N N . GLU A 1 92 ? 0.014 7.830 -11.608 1.00 97.38 92 GLU A N 1
ATOM 750 C CA . GLU A 1 92 ? -0.805 7.005 -12.501 1.00 97.38 92 GLU A CA 1
ATOM 751 C C . GLU A 1 92 ? -0.370 5.540 -12.442 1.00 97.38 92 GLU A C 1
ATOM 753 O O . GLU A 1 92 ? -1.174 4.683 -12.074 1.00 97.38 92 GLU A O 1
ATOM 758 N N . LEU A 1 93 ? 0.922 5.258 -12.643 1.00 98.31 93 LEU A N 1
ATOM 759 C CA . LEU A 1 93 ? 1.470 3.897 -12.608 1.00 98.31 93 LEU A CA 1
ATOM 760 C C . LEU A 1 93 ? 1.190 3.189 -11.273 1.00 98.31 93 LEU A C 1
ATOM 762 O O . LEU A 1 93 ? 0.771 2.030 -11.241 1.00 98.31 93 LEU A O 1
ATOM 766 N N . VAL A 1 94 ? 1.396 3.880 -10.147 1.00 98.44 94 VAL A N 1
ATOM 767 C CA . VAL A 1 94 ? 1.152 3.325 -8.804 1.00 98.44 94 VAL A CA 1
ATOM 768 C C . VAL A 1 94 ? -0.338 3.073 -8.566 1.00 98.44 94 VAL A C 1
ATOM 770 O O . VAL A 1 94 ? -0.703 2.050 -7.976 1.00 98.44 94 VAL A O 1
ATOM 773 N N . THR A 1 95 ? -1.195 3.990 -9.014 1.00 97.56 95 THR A N 1
ATOM 774 C CA . THR A 1 95 ? -2.650 3.898 -8.842 1.00 97.56 95 THR A CA 1
ATOM 775 C C . THR A 1 95 ? -3.232 2.785 -9.703 1.00 97.56 95 THR A C 1
ATOM 777 O O . THR A 1 95 ? -4.031 1.987 -9.213 1.00 97.56 95 THR A O 1
ATOM 780 N N . ASP A 1 96 ? -2.797 2.661 -10.951 1.00 97.75 96 ASP A N 1
ATOM 781 C CA . ASP A 1 96 ? -3.290 1.639 -11.869 1.00 97.75 96 ASP A CA 1
ATOM 782 C C . ASP A 1 96 ? -2.804 0.243 -11.479 1.00 97.75 96 ASP A C 1
ATOM 784 O O . ASP A 1 96 ? -3.607 -0.695 -11.420 1.00 97.75 96 ASP A O 1
ATOM 788 N N . ALA A 1 97 ? -1.545 0.112 -11.049 1.00 98.44 97 ALA A N 1
ATOM 789 C CA . ALA A 1 97 ? -1.047 -1.124 -10.451 1.00 98.44 97 ALA A CA 1
ATOM 790 C C . ALA A 1 97 ? -1.888 -1.552 -9.233 1.00 98.44 97 ALA A C 1
ATOM 792 O O . ALA A 1 97 ? -2.201 -2.736 -9.061 1.00 98.44 97 ALA A O 1
ATOM 793 N N . TRP A 1 98 ? -2.292 -0.599 -8.384 1.00 98.06 98 TRP A N 1
ATOM 794 C CA . TRP A 1 98 ? -3.197 -0.866 -7.265 1.00 98.06 98 TRP A CA 1
ATOM 795 C C . TRP A 1 98 ? -4.596 -1.275 -7.741 1.00 98.06 98 TRP A C 1
ATOM 797 O O . TRP A 1 98 ? -5.125 -2.267 -7.235 1.00 98.06 98 TRP A O 1
ATOM 807 N N . ARG A 1 99 ? -5.177 -0.594 -8.742 1.00 97.44 99 ARG A N 1
ATOM 808 C CA . ARG A 1 99 ? -6.508 -0.902 -9.308 1.00 97.44 99 ARG A CA 1
ATOM 809 C C . ARG A 1 99 ? -6.607 -2.326 -9.841 1.00 97.44 99 ARG A C 1
ATOM 811 O O . ARG A 1 99 ? -7.660 -2.944 -9.682 1.00 97.44 99 ARG A O 1
ATOM 818 N N . MET A 1 100 ? -5.518 -2.870 -10.388 1.00 97.12 100 MET A N 1
ATOM 819 C CA . MET A 1 100 ? -5.427 -4.276 -10.807 1.00 97.12 100 MET A CA 1
ATOM 820 C C . MET A 1 100 ? -5.563 -5.271 -9.639 1.00 97.12 100 MET A C 1
ATOM 822 O O . MET A 1 100 ? -5.864 -6.444 -9.856 1.00 97.12 100 MET A O 1
ATOM 826 N N . CYS A 1 101 ? -5.343 -4.823 -8.402 1.00 96.12 101 CYS A N 1
ATOM 827 C CA . CYS A 1 101 ? -5.289 -5.658 -7.201 1.00 96.12 101 CYS A CA 1
ATOM 828 C C . CYS A 1 101 ? -6.501 -5.484 -6.272 1.00 96.12 101 CYS A C 1
ATOM 830 O O . CYS A 1 101 ? -6.584 -6.170 -5.248 1.00 96.12 101 CYS A O 1
ATOM 832 N N . VAL A 1 102 ? -7.436 -4.583 -6.595 1.00 94.00 102 VAL A N 1
ATOM 833 C CA . VAL A 1 102 ? -8.614 -4.284 -5.767 1.00 94.00 102 VAL A CA 1
ATOM 834 C C . VAL A 1 102 ? -9.938 -4.427 -6.525 1.00 94.00 102 VAL A C 1
ATOM 836 O O . VAL A 1 102 ? -9.993 -4.236 -7.739 1.00 94.00 102 VAL A O 1
ATOM 839 N N . PRO A 1 103 ? -11.055 -4.700 -5.823 1.00 91.81 103 PRO A N 1
ATOM 840 C CA . PRO A 1 103 ? -12.386 -4.617 -6.418 1.00 91.81 103 PRO A CA 1
ATOM 841 C C . PRO A 1 103 ? -12.716 -3.197 -6.904 1.00 91.81 103 PRO A C 1
ATOM 843 O O . PRO A 1 103 ? -12.397 -2.223 -6.222 1.00 91.81 103 PRO A O 1
ATOM 846 N N . LYS A 1 104 ? -13.477 -3.091 -8.005 1.00 89.00 104 LYS A N 1
ATOM 847 C CA . LYS A 1 104 ? -13.889 -1.809 -8.619 1.00 89.00 104 LYS A CA 1
ATOM 848 C C . LYS A 1 104 ? -14.524 -0.813 -7.646 1.00 89.00 104 LYS A C 1
ATOM 850 O O . LYS A 1 104 ? -14.316 0.382 -7.774 1.00 89.00 104 LYS A O 1
ATOM 855 N N . MET A 1 105 ? -15.258 -1.296 -6.639 1.00 88.12 105 MET A N 1
ATOM 856 C CA . MET A 1 105 ? -15.891 -0.422 -5.640 1.00 88.12 105 MET A CA 1
ATOM 857 C C . MET A 1 105 ? -14.896 0.436 -4.840 1.00 88.12 105 MET A C 1
ATOM 859 O O . MET A 1 105 ? -15.323 1.368 -4.167 1.00 88.12 105 MET A O 1
ATOM 863 N N . LEU A 1 106 ? -13.603 0.087 -4.842 1.00 88.81 106 LEU A N 1
ATOM 864 C CA . LEU A 1 106 ? -12.570 0.866 -4.166 1.00 88.81 106 LEU A CA 1
ATOM 865 C C . LEU A 1 106 ? -11.970 1.952 -5.056 1.00 88.81 106 LEU A C 1
ATOM 867 O O . LEU A 1 106 ? -11.432 2.900 -4.503 1.00 88.81 106 LEU A O 1
ATOM 871 N N . HIS A 1 107 ? -12.071 1.835 -6.385 1.00 90.00 107 HIS A N 1
ATOM 872 C CA . HIS A 1 107 ? -11.384 2.713 -7.345 1.00 90.00 107 HIS A CA 1
ATOM 873 C C . HIS A 1 107 ? -11.742 4.193 -7.174 1.00 90.00 107 HIS A C 1
ATOM 875 O O . HIS A 1 107 ? -10.895 5.044 -7.416 1.00 90.00 107 HIS A O 1
ATOM 881 N N . GLU A 1 108 ? -12.963 4.461 -6.710 1.00 84.38 108 GLU A N 1
ATOM 882 C CA . GLU A 1 108 ? -13.532 5.802 -6.522 1.00 84.38 108 GLU A CA 1
ATOM 883 C C . GLU A 1 108 ? -13.474 6.290 -5.066 1.00 84.38 108 GLU A C 1
ATOM 885 O O . GLU A 1 108 ? -14.024 7.339 -4.728 1.00 84.38 108 GLU A O 1
ATOM 890 N N . LEU A 1 109 ? -12.889 5.506 -4.154 1.00 81.25 109 LEU A N 1
ATOM 891 C CA . LEU A 1 109 ? -12.739 5.961 -2.777 1.00 81.25 109 LEU A CA 1
ATOM 892 C C . LEU A 1 109 ? -11.652 7.033 -2.696 1.00 81.25 109 LEU A C 1
ATOM 894 O O . LEU A 1 109 ? -10.617 6.893 -3.348 1.00 81.25 109 LEU A O 1
ATOM 898 N N . PRO A 1 110 ? -11.843 8.057 -1.848 1.00 80.31 110 PRO A N 1
ATOM 899 C CA . PRO A 1 110 ? -10.801 9.041 -1.624 1.00 80.31 110 PRO A CA 1
ATOM 900 C C . PRO A 1 110 ? -9.552 8.370 -1.043 1.00 80.31 110 PRO A C 1
ATOM 902 O O . PRO A 1 110 ? -9.645 7.401 -0.276 1.00 80.31 110 PRO A O 1
ATOM 905 N N . GLU A 1 111 ? -8.390 8.929 -1.383 1.00 84.00 111 GLU A N 1
ATOM 906 C CA . GLU A 1 111 ? -7.148 8.657 -0.666 1.00 84.00 111 GLU A CA 1
ATOM 907 C C . GLU A 1 111 ? -7.357 8.882 0.835 1.00 84.00 111 GLU A C 1
ATOM 909 O O . GLU A 1 111 ? -8.037 9.814 1.272 1.00 84.00 111 GLU A O 1
ATOM 914 N N . GLN A 1 112 ? -6.779 7.999 1.637 1.00 87.00 112 GLN A N 1
ATOM 915 C CA . GLN A 1 112 ? -6.875 8.035 3.086 1.00 87.00 112 GLN A CA 1
ATOM 916 C C . GLN A 1 112 ? -5.510 8.371 3.675 1.00 87.00 112 GLN A C 1
ATOM 918 O O . GLN A 1 112 ? -4.480 8.029 3.099 1.00 87.00 112 GLN A O 1
ATOM 923 N N . PRO A 1 113 ? -5.455 8.972 4.870 1.00 90.38 113 PRO A N 1
ATOM 924 C CA . PRO A 1 113 ? -4.207 9.036 5.613 1.00 90.38 113 PRO A CA 1
ATOM 925 C C . PRO A 1 113 ? -3.601 7.633 5.769 1.00 90.38 113 PRO A C 1
ATOM 927 O O . PRO A 1 113 ? -4.312 6.686 6.115 1.00 90.38 113 PRO A O 1
ATOM 930 N N . ALA A 1 114 ? -2.285 7.503 5.576 1.00 90.00 114 ALA A N 1
ATOM 931 C CA . ALA A 1 114 ? -1.596 6.208 5.589 1.00 90.00 114 ALA A CA 1
ATOM 932 C C . ALA A 1 114 ? -1.921 5.306 6.804 1.00 90.00 114 ALA A C 1
ATOM 934 O O . ALA A 1 114 ? -2.116 4.103 6.609 1.00 90.00 114 ALA A O 1
ATOM 935 N N . PRO A 1 115 ? -2.058 5.827 8.045 1.00 93.25 115 PRO A N 1
ATOM 936 C CA . PRO A 1 115 ? -2.474 5.005 9.182 1.00 93.25 115 PRO A CA 1
ATOM 937 C C . PRO A 1 115 ? -3.860 4.372 9.037 1.00 93.25 115 PRO A C 1
ATOM 939 O O . PRO A 1 115 ? -4.063 3.266 9.525 1.00 93.25 115 PRO A O 1
ATOM 942 N N . ALA A 1 116 ? -4.809 5.025 8.363 1.00 93.38 116 ALA A N 1
ATOM 943 C CA . ALA A 1 116 ? -6.150 4.480 8.162 1.00 93.38 116 ALA A CA 1
ATOM 944 C C . ALA A 1 116 ? -6.194 3.405 7.075 1.00 93.38 116 ALA A C 1
ATOM 946 O O . ALA A 1 116 ? -6.812 2.360 7.290 1.00 93.38 116 ALA A O 1
ATOM 947 N N . ALA A 1 117 ? -5.477 3.602 5.965 1.00 91.56 117 ALA A N 1
ATOM 948 C CA . ALA A 1 117 ? -5.314 2.566 4.946 1.00 91.56 117 ALA A CA 1
ATOM 949 C C . ALA A 1 117 ? -4.639 1.310 5.528 1.00 91.56 117 ALA A C 1
ATOM 951 O O . ALA A 1 117 ? -5.130 0.193 5.335 1.00 91.56 117 ALA A O 1
ATOM 952 N N . ALA A 1 118 ? -3.575 1.502 6.320 1.00 91.94 118 ALA A N 1
ATOM 953 C CA . ALA A 1 118 ? -2.884 0.424 7.022 1.00 91.94 118 ALA A CA 1
ATOM 954 C C . ALA A 1 118 ? -3.777 -0.254 8.073 1.00 91.94 118 ALA A C 1
ATOM 956 O O . ALA A 1 118 ? -3.798 -1.481 8.155 1.00 91.94 118 ALA A O 1
ATOM 957 N N . LEU A 1 119 ? -4.549 0.525 8.842 1.00 94.12 119 LEU A N 1
ATOM 958 C CA . LEU A 1 119 ? -5.472 -0.002 9.848 1.00 94.12 119 LEU A CA 1
ATOM 959 C C . LEU A 1 119 ? -6.502 -0.915 9.193 1.00 94.12 119 LEU A C 1
ATOM 961 O O . LEU A 1 119 ? -6.725 -2.032 9.652 1.00 94.12 119 LEU A O 1
ATOM 965 N N . TRP A 1 120 ? -7.099 -0.459 8.096 1.00 91.50 120 TRP A N 1
ATOM 966 C CA . TRP A 1 120 ? -8.075 -1.248 7.367 1.00 91.50 120 TRP A CA 1
ATOM 967 C C . TRP A 1 120 ? -7.458 -2.546 6.829 1.00 91.50 120 TRP A C 1
ATOM 969 O O . TRP A 1 120 ? -8.021 -3.622 7.034 1.00 91.50 120 TRP A O 1
ATOM 979 N N . ALA A 1 121 ? -6.269 -2.476 6.225 1.00 89.94 121 ALA A N 1
ATOM 980 C CA . ALA A 1 121 ? -5.561 -3.660 5.742 1.00 89.94 121 ALA A CA 1
ATOM 981 C C . ALA A 1 121 ? -5.277 -4.680 6.864 1.00 89.94 121 ALA A C 1
ATOM 983 O O . ALA A 1 121 ? -5.472 -5.882 6.669 1.00 89.94 121 ALA A O 1
ATOM 984 N N . ALA A 1 122 ? -4.854 -4.209 8.042 1.00 93.06 122 ALA A N 1
ATOM 985 C CA . ALA A 1 122 ? -4.581 -5.053 9.203 1.00 93.06 122 ALA A CA 1
ATOM 986 C C . ALA A 1 122 ? -5.856 -5.708 9.761 1.00 93.06 122 ALA A C 1
ATOM 988 O O . ALA A 1 122 ? -5.831 -6.883 10.131 1.00 93.06 122 ALA A O 1
ATOM 989 N N . ILE A 1 123 ? -6.981 -4.982 9.777 1.00 93.06 123 ILE A N 1
ATOM 990 C CA . ILE A 1 123 ? -8.281 -5.513 10.210 1.00 93.06 123 ILE A CA 1
ATOM 991 C C . ILE A 1 123 ? -8.761 -6.622 9.266 1.00 93.06 123 ILE A C 1
ATOM 993 O O . ILE A 1 123 ? -9.139 -7.692 9.735 1.00 93.06 123 ILE A O 1
ATOM 997 N N . GLU A 1 124 ? -8.686 -6.417 7.946 1.00 88.12 124 GLU A N 1
ATOM 998 C CA . GLU A 1 124 ? -9.108 -7.432 6.963 1.00 88.12 124 GLU A CA 1
ATOM 999 C C . GLU A 1 124 ? -8.298 -8.724 7.058 1.00 88.12 124 GLU A C 1
ATOM 1001 O O . GLU A 1 124 ? -8.813 -9.810 6.792 1.00 88.12 124 GLU A O 1
ATOM 1006 N N . ARG A 1 125 ? -7.031 -8.612 7.459 1.00 89.56 125 ARG A N 1
ATOM 1007 C CA . ARG A 1 125 ? -6.135 -9.752 7.681 1.00 89.56 125 ARG A CA 1
ATOM 1008 C C . ARG A 1 125 ? -6.219 -10.317 9.096 1.00 89.56 125 ARG A C 1
ATOM 1010 O O . ARG A 1 125 ? -5.580 -11.328 9.367 1.00 89.56 125 ARG A O 1
ATOM 1017 N N . GLN A 1 126 ? -6.990 -9.679 9.977 1.00 93.31 126 GLN A N 1
ATOM 1018 C CA . GLN A 1 126 ? -7.105 -10.015 11.397 1.00 93.31 126 GLN A CA 1
ATOM 1019 C C . GLN A 1 126 ? -5.744 -10.048 12.115 1.00 93.31 126 GLN A C 1
ATOM 1021 O O . GLN A 1 126 ? -5.510 -10.823 13.043 1.00 93.31 126 GLN A O 1
ATOM 1026 N N . GLU A 1 127 ? -4.826 -9.173 11.704 1.00 92.75 127 GLU A N 1
ATOM 1027 C CA . GLU A 1 127 ? -3.487 -9.037 12.277 1.00 92.75 127 GLU A CA 1
ATOM 1028 C C . GLU A 1 127 ? -3.544 -8.087 13.482 1.00 92.75 127 GLU A C 1
ATOM 1030 O O . GLU A 1 127 ? -3.048 -6.965 13.454 1.00 92.75 127 GLU A O 1
ATOM 1035 N N . TRP A 1 128 ? -4.184 -8.523 14.574 1.00 94.25 128 TRP A N 1
ATOM 1036 C CA . TRP A 1 128 ? -4.502 -7.669 15.733 1.00 94.25 128 TRP A CA 1
ATOM 1037 C C . TRP A 1 128 ? -3.287 -6.999 16.396 1.00 94.25 128 TRP A C 1
ATOM 1039 O O . TRP A 1 128 ? -3.423 -5.932 17.003 1.00 94.25 128 TRP A O 1
ATOM 1049 N N . GLY A 1 129 ? -2.101 -7.599 16.250 1.00 93.12 129 GLY A N 1
ATOM 1050 C CA . GLY A 1 129 ? -0.828 -7.004 16.660 1.00 93.12 129 GLY A CA 1
ATOM 1051 C C . GLY A 1 129 ? -0.456 -5.744 15.868 1.00 93.12 129 GLY A C 1
ATOM 1052 O O . GLY A 1 129 ? 0.145 -4.840 16.441 1.00 93.12 129 GLY A O 1
ATOM 1053 N N . GLU A 1 130 ? -0.864 -5.646 14.599 1.00 93.06 130 GLU A N 1
ATOM 1054 C CA . GLU A 1 130 ? -0.701 -4.455 13.751 1.00 93.06 130 GLU A CA 1
ATOM 1055 C C . GLU A 1 130 ? -1.868 -3.466 13.903 1.00 93.06 130 GLU A C 1
ATOM 1057 O O . GLU A 1 130 ? -1.670 -2.257 13.805 1.00 93.06 130 GLU A O 1
ATOM 1062 N N . VAL A 1 131 ? -3.074 -3.949 14.226 1.00 96.19 131 VAL A N 1
ATOM 1063 C CA . VAL A 1 131 ? -4.256 -3.095 14.455 1.00 96.19 131 VAL A CA 1
ATOM 1064 C C . VAL A 1 131 ? -4.062 -2.188 15.672 1.00 96.19 131 VAL A C 1
ATOM 1066 O O . VAL A 1 131 ? -4.248 -0.976 15.591 1.00 96.19 131 VAL A O 1
ATOM 1069 N N . ARG A 1 132 ? -3.689 -2.751 16.829 1.00 96.00 132 ARG A N 1
ATOM 1070 C CA . ARG A 1 132 ? -3.657 -2.005 18.101 1.00 96.00 132 ARG A CA 1
ATOM 1071 C C . ARG A 1 132 ? -2.733 -0.770 18.084 1.00 96.00 132 ARG A C 1
ATOM 1073 O O . ARG A 1 132 ? -3.152 0.244 18.646 1.00 96.00 132 ARG A O 1
ATOM 1080 N N . PRO A 1 133 ? -1.519 -0.810 17.502 1.00 96.44 133 PRO A N 1
ATOM 1081 C CA . PRO A 1 133 ? -0.649 0.363 17.390 1.00 96.44 133 PRO A CA 1
ATOM 1082 C C . PRO A 1 133 ? -1.210 1.489 16.518 1.00 96.44 133 PRO A C 1
ATOM 1084 O O . PRO A 1 133 ? -0.831 2.637 16.724 1.00 96.44 133 PRO A O 1
ATOM 1087 N N . LEU A 1 134 ? -2.110 1.182 15.579 1.00 96.56 134 LEU A N 1
ATOM 1088 C CA . LEU A 1 134 ? -2.712 2.158 14.665 1.00 96.56 134 LEU A CA 1
ATOM 1089 C C . LEU A 1 134 ? -3.957 2.841 15.247 1.00 96.56 134 LEU A C 1
ATOM 1091 O O . LEU A 1 134 ? -4.428 3.829 14.691 1.00 96.56 134 LEU A O 1
ATOM 1095 N N . LEU A 1 135 ? -4.492 2.343 16.362 1.00 97.56 135 LEU A N 1
ATOM 1096 C CA . LEU A 1 135 ? -5.645 2.922 17.051 1.00 97.56 135 LEU A CA 1
ATOM 1097 C C . LEU A 1 135 ? -5.180 3.891 18.146 1.00 97.56 135 LEU A C 1
ATOM 1099 O O . LEU A 1 135 ? -4.491 3.485 19.087 1.00 97.56 135 LEU A O 1
ATOM 1103 N N . HIS A 1 136 ? -5.613 5.149 18.079 1.00 98.06 136 HIS A N 1
ATOM 1104 C CA . HIS A 1 136 ? -5.318 6.133 19.120 1.00 98.06 136 HIS A CA 1
ATOM 1105 C C . HIS A 1 136 ? -6.002 5.747 20.452 1.00 98.06 136 H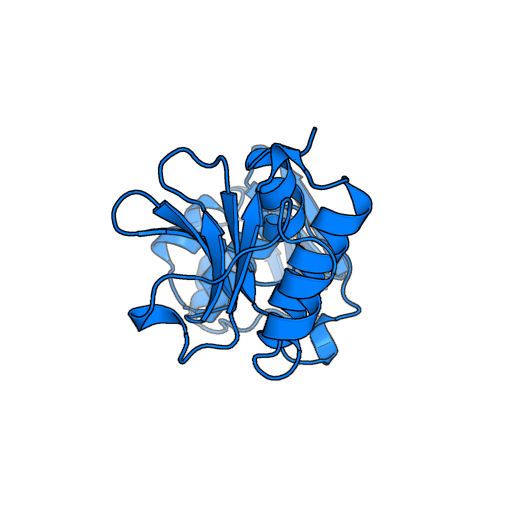IS A C 1
ATOM 1107 O O . HIS A 1 136 ? -7.153 5.297 20.435 1.00 98.06 136 HIS A O 1
ATOM 1113 N N . PRO A 1 137 ? -5.370 5.943 21.631 1.00 97.31 137 PRO A N 1
ATOM 1114 C CA . PRO A 1 137 ? -5.965 5.604 22.929 1.00 97.31 137 PRO A CA 1
ATOM 1115 C C . PRO A 1 137 ? -7.370 6.182 23.147 1.00 97.31 137 PRO A C 1
ATOM 1117 O O . PRO A 1 137 ? -8.257 5.462 23.606 1.00 97.31 137 PRO A O 1
ATOM 1120 N N . SER A 1 138 ? -7.582 7.435 22.737 1.00 96.56 138 SER A N 1
ATOM 1121 C CA . SER A 1 138 ? -8.855 8.175 22.826 1.00 96.56 138 SER A CA 1
ATOM 1122 C C . SER A 1 138 ? -9.674 8.173 21.523 1.00 96.56 138 SER A C 1
ATOM 1124 O O . SER A 1 138 ? -10.375 9.140 21.249 1.00 96.56 138 SER A O 1
ATOM 1126 N N . LEU A 1 139 ? -9.547 7.131 20.693 1.00 97.62 139 LEU A N 1
ATOM 1127 C CA . LEU A 1 139 ? -10.244 7.004 19.407 1.00 97.62 139 LEU A CA 1
ATOM 1128 C C . LEU A 1 139 ? -11.769 7.167 19.529 1.00 97.62 139 LEU A C 1
ATOM 1130 O O . LEU A 1 139 ? -12.391 6.583 20.416 1.00 97.62 139 LEU A O 1
ATOM 1134 N N . HIS A 1 140 ? -12.373 7.902 18.599 1.00 97.75 140 HIS A N 1
ATOM 1135 C CA . HIS A 1 140 ? -13.816 7.927 18.364 1.00 97.75 140 HIS A CA 1
ATOM 1136 C C . HIS A 1 140 ? -14.150 7.145 17.088 1.00 97.75 140 HIS A C 1
ATOM 1138 O O . HIS A 1 140 ? -13.687 7.494 16.002 1.00 97.75 140 HIS A O 1
ATOM 1144 N N . TRP A 1 141 ? -14.951 6.092 17.217 1.00 96.81 141 TRP A N 1
ATOM 1145 C CA . TRP A 1 141 ? -15.287 5.198 16.114 1.00 96.81 141 TRP A CA 1
ATOM 1146 C C . TRP A 1 141 ? -16.791 5.177 15.880 1.00 96.81 141 TRP A C 1
ATOM 1148 O O . TRP A 1 141 ? -17.540 4.747 16.755 1.00 96.81 141 TRP A O 1
ATOM 1158 N N . THR A 1 142 ? -17.209 5.574 14.684 1.00 95.44 142 THR A N 1
ATOM 1159 C CA . THR A 1 142 ? -18.589 5.482 14.215 1.00 95.44 142 THR A CA 1
ATOM 1160 C C . THR A 1 142 ? -18.615 4.671 12.926 1.00 95.44 142 THR A C 1
ATOM 1162 O O . THR A 1 142 ? -18.086 5.108 11.905 1.00 95.44 142 THR A O 1
ATOM 1165 N N . ASP A 1 143 ? -19.240 3.495 12.964 1.00 91.25 143 ASP A N 1
ATOM 1166 C CA . ASP A 1 143 ? -19.540 2.695 11.775 1.00 91.25 143 ASP A CA 1
ATOM 1167 C C . ASP A 1 143 ? -21.029 2.348 11.765 1.00 91.25 143 ASP A C 1
ATOM 1169 O O . ASP A 1 143 ? -21.495 1.483 12.514 1.00 91.25 143 ASP A O 1
ATOM 1173 N N . ARG A 1 144 ? -21.796 3.064 10.930 1.00 88.25 144 ARG A N 1
ATOM 1174 C CA . ARG A 1 144 ? -23.260 2.947 10.844 1.00 88.25 144 ARG A CA 1
ATOM 1175 C C . ARG A 1 144 ? -23.931 3.194 12.202 1.00 88.25 144 ARG A C 1
ATOM 1177 O O . ARG A 1 144 ? -23.941 4.315 12.692 1.00 88.25 144 ARG A O 1
ATOM 1184 N N . THR A 1 145 ? -24.525 2.159 12.796 1.00 89.88 145 THR A N 1
ATOM 1185 C CA . THR A 1 145 ? -25.236 2.221 14.082 1.00 89.88 145 THR A CA 1
ATOM 1186 C C . THR A 1 145 ? -24.309 2.012 15.277 1.00 89.88 145 THR A C 1
ATOM 1188 O O . THR A 1 145 ? -24.739 2.160 16.418 1.00 89.88 145 THR A O 1
ATOM 1191 N N . VAL A 1 146 ? -23.051 1.632 15.039 1.00 93.06 146 VAL A N 1
ATOM 1192 C CA . VAL A 1 146 ? -22.069 1.363 16.086 1.00 93.06 146 VAL A CA 1
ATOM 1193 C C . VAL A 1 146 ? -21.294 2.644 16.371 1.00 93.06 146 VAL A C 1
ATOM 1195 O O . VAL A 1 146 ? -20.631 3.175 15.485 1.00 93.06 146 VAL A O 1
ATOM 1198 N N . SER A 1 147 ? -21.342 3.112 17.619 1.00 96.06 147 SER A N 1
ATOM 1199 C CA . SER A 1 147 ? -20.544 4.239 18.109 1.00 96.06 147 SER A CA 1
ATOM 1200 C C . SER A 1 147 ? -19.766 3.814 19.352 1.00 96.06 147 SER A C 1
ATOM 1202 O O . SER A 1 147 ? -20.359 3.469 20.372 1.00 96.06 147 SER A O 1
ATOM 1204 N N . LEU A 1 148 ? -18.437 3.848 19.278 1.00 97.38 148 LEU A N 1
ATOM 1205 C CA . LEU A 1 148 ? -17.522 3.396 20.326 1.00 97.38 148 LEU A CA 1
ATOM 1206 C C . LEU A 1 148 ? -16.491 4.476 20.650 1.00 97.38 148 LEU A C 1
ATOM 1208 O O . LEU A 1 148 ? -16.099 5.277 19.797 1.00 97.38 148 LEU A O 1
ATOM 1212 N N . ARG A 1 149 ? -16.013 4.466 21.897 1.00 97.44 149 ARG A N 1
ATOM 1213 C CA . ARG A 1 149 ? -14.928 5.337 22.352 1.00 97.44 149 ARG A CA 1
ATOM 1214 C C . ARG A 1 149 ? -13.800 4.547 22.988 1.00 97.44 149 ARG A C 1
ATOM 1216 O O . ARG A 1 149 ? -14.024 3.624 23.765 1.00 97.44 149 ARG A O 1
ATOM 1223 N N . GLY A 1 150 ? -12.589 4.995 22.698 1.00 96.44 150 GLY A N 1
ATOM 1224 C CA . GLY A 1 150 ? -11.354 4.452 23.222 1.00 96.44 150 GLY A CA 1
ATOM 1225 C C . GLY A 1 150 ? -10.894 3.201 22.481 1.00 96.44 150 GLY A C 1
ATOM 1226 O O . GLY A 1 150 ? -11.682 2.357 22.049 1.00 96.44 150 GLY A O 1
ATOM 1227 N N . ARG A 1 151 ? -9.572 3.056 22.380 1.00 96.88 151 ARG A N 1
ATOM 1228 C CA . ARG A 1 151 ? -8.921 1.946 21.671 1.00 96.88 151 ARG A CA 1
ATOM 1229 C C . ARG A 1 151 ? -9.415 0.570 22.115 1.00 96.88 151 ARG A C 1
ATOM 1231 O O . ARG A 1 151 ? -9.613 -0.295 21.272 1.00 96.88 151 ARG A O 1
ATOM 1238 N N . SER A 1 152 ? -9.579 0.350 23.421 1.00 96.44 152 SER A N 1
ATOM 1239 C CA . SER A 1 152 ? -9.917 -0.974 23.962 1.00 96.44 152 SER A CA 1
ATOM 1240 C C . SER A 1 152 ? -11.306 -1.445 23.530 1.00 96.44 152 SER A C 1
ATOM 1242 O O . SER A 1 152 ? -11.450 -2.595 23.127 1.00 96.44 152 SER A O 1
ATOM 1244 N N . ALA A 1 153 ? -12.308 -0.558 23.560 1.00 96.75 153 ALA A N 1
ATOM 1245 C CA . ALA A 1 153 ? -13.671 -0.892 23.148 1.00 96.75 153 ALA A CA 1
ATOM 1246 C C . ALA A 1 153 ? -13.751 -1.155 21.639 1.00 96.75 153 ALA A C 1
ATOM 1248 O O . ALA A 1 153 ? -14.363 -2.130 21.208 1.00 96.75 153 ALA A O 1
ATOM 1249 N N . VAL A 1 154 ? -13.074 -0.322 20.841 1.00 96.69 154 VAL A N 1
ATOM 1250 C CA . VAL A 1 154 ? -13.002 -0.499 19.385 1.00 96.69 154 VAL A CA 1
ATOM 1251 C C . VAL A 1 154 ? -12.298 -1.804 19.025 1.00 96.69 154 VAL A C 1
ATOM 1253 O O . VAL A 1 154 ? -12.808 -2.563 18.208 1.00 96.69 154 VAL A O 1
ATOM 1256 N N . LEU A 1 155 ? -11.163 -2.108 19.662 1.00 96.44 155 LEU A N 1
ATOM 1257 C CA . LEU A 1 155 ? -10.421 -3.339 19.399 1.00 96.44 155 LEU A CA 1
ATOM 1258 C C . LEU A 1 155 ? -11.258 -4.585 19.721 1.00 96.44 155 LEU A C 1
ATOM 1260 O O . LEU A 1 155 ? -11.317 -5.494 18.898 1.00 96.44 155 LEU A O 1
ATOM 1264 N N . ALA A 1 156 ? -11.939 -4.604 20.871 1.00 96.19 156 ALA A N 1
ATOM 1265 C CA . ALA A 1 156 ? -12.824 -5.706 21.246 1.00 96.19 156 ALA A CA 1
ATOM 1266 C C . ALA A 1 156 ? -13.980 -5.886 20.245 1.00 96.19 156 ALA A C 1
ATOM 1268 O O . ALA A 1 156 ? -14.306 -7.011 19.869 1.00 96.19 156 ALA A O 1
ATOM 1269 N N . HIS A 1 157 ? -14.569 -4.786 19.762 1.00 95.38 157 HIS A N 1
ATOM 1270 C CA . HIS A 1 157 ? -15.613 -4.840 18.740 1.00 95.38 157 HIS A CA 1
ATOM 1271 C C . HIS A 1 157 ? -15.097 -5.412 17.413 1.00 95.38 157 HIS A C 1
ATOM 1273 O O . HIS A 1 157 ? -15.703 -6.341 16.875 1.00 95.38 157 HIS A O 1
ATOM 1279 N N . LEU A 1 158 ? -13.963 -4.903 16.917 1.00 95.31 158 LEU A N 1
ATOM 1280 C CA . LEU A 1 158 ? -13.358 -5.340 15.656 1.00 95.31 158 LEU A CA 1
ATOM 1281 C C . LEU A 1 158 ? -12.959 -6.820 15.686 1.00 95.31 158 LEU A C 1
ATOM 1283 O O . LEU A 1 158 ? -13.117 -7.497 14.678 1.00 95.31 158 LEU A O 1
ATOM 1287 N N . GLN A 1 159 ? -12.514 -7.346 16.831 1.00 94.75 159 GLN A N 1
ATOM 1288 C CA . GLN A 1 159 ? -12.210 -8.775 16.983 1.00 94.75 159 GLN A CA 1
ATOM 1289 C C . GLN A 1 159 ? -13.429 -9.678 16.750 1.00 94.75 159 GLN A C 1
ATOM 1291 O O . GLN A 1 159 ? -13.272 -10.776 16.221 1.00 94.75 159 GLN A O 1
ATOM 1296 N N . GLY A 1 160 ? -14.635 -9.219 17.100 1.00 93.56 160 GLY A N 1
ATOM 1297 C CA . GLY A 1 160 ? -15.879 -9.920 16.767 1.00 93.56 160 GLY A CA 1
ATOM 1298 C C . GLY A 1 160 ? -16.432 -9.582 15.377 1.00 93.56 160 GLY A C 1
ATOM 1299 O O . GLY A 1 160 ? -17.150 -10.390 14.797 1.00 93.56 160 GLY A O 1
ATOM 1300 N N . HIS A 1 161 ? -16.119 -8.392 14.849 1.00 91.94 161 HIS A N 1
ATOM 1301 C CA . HIS A 1 161 ? -16.710 -7.826 13.629 1.00 91.94 161 HIS A CA 1
ATOM 1302 C C . HIS A 1 161 ? -15.623 -7.179 12.735 1.00 91.94 161 HIS A C 1
ATOM 1304 O O . HIS A 1 161 ? -15.574 -5.954 12.596 1.00 91.94 161 HIS A O 1
ATOM 1310 N N . PRO A 1 162 ? -14.732 -7.971 12.104 1.00 89.31 162 PRO A N 1
ATOM 1311 C CA . PRO A 1 162 ? -13.498 -7.490 11.468 1.00 89.31 162 PRO A CA 1
ATOM 1312 C C . PRO A 1 162 ? -13.703 -6.944 10.044 1.00 89.31 162 PRO A C 1
ATOM 1314 O O . PRO A 1 162 ? -12.831 -7.066 9.187 1.00 89.31 162 PRO A O 1
ATOM 1317 N N . THR A 1 163 ? -14.868 -6.376 9.738 1.00 83.25 163 THR A N 1
ATOM 1318 C CA . THR A 1 163 ? -15.200 -5.908 8.381 1.00 83.25 163 THR A CA 1
ATOM 1319 C C . THR A 1 163 ? -15.746 -4.484 8.400 1.00 83.25 163 THR A C 1
ATOM 1321 O O . THR A 1 163 ? -16.897 -4.264 7.998 1.00 83.25 163 THR A O 1
ATOM 1324 N N . PRO A 1 164 ? -14.956 -3.509 8.882 1.00 81.19 164 PRO A N 1
ATOM 1325 C CA . PRO A 1 164 ? -15.378 -2.127 8.862 1.00 81.19 164 PRO A CA 1
ATOM 1326 C C . PRO A 1 164 ? -15.510 -1.667 7.416 1.00 81.19 164 PRO A C 1
ATOM 1328 O O . PRO A 1 164 ? -14.778 -2.094 6.516 1.00 81.19 164 PRO A O 1
ATOM 1331 N N . ARG A 1 165 ? -16.479 -0.798 7.166 1.00 80.50 165 ARG A N 1
ATOM 1332 C CA . ARG A 1 165 ? -16.634 -0.208 5.838 1.00 80.50 165 ARG A CA 1
ATOM 1333 C C . ARG A 1 165 ? -15.637 0.950 5.655 1.00 80.50 165 ARG A C 1
ATOM 1335 O O . ARG A 1 165 ? -15.285 1.593 6.640 1.00 80.50 165 ARG A O 1
ATOM 1342 N 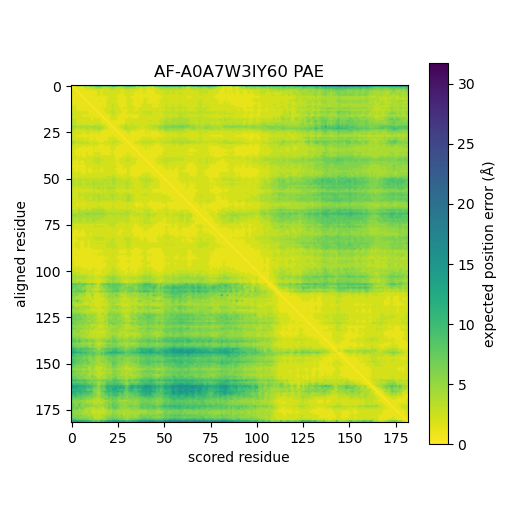N . PRO A 1 166 ? -15.235 1.266 4.406 1.00 79.50 166 PRO A N 1
ATOM 1343 C CA . PRO A 1 166 ? -14.330 2.380 4.113 1.00 79.50 166 PRO A CA 1
ATOM 1344 C C . PRO A 1 166 ? -14.779 3.683 4.788 1.00 79.50 166 PRO A C 1
ATOM 1346 O O . PRO A 1 166 ? -15.911 4.095 4.547 1.00 79.50 166 PRO A O 1
ATOM 1349 N N . PRO A 1 167 ? -13.963 4.361 5.594 1.00 86.44 167 PRO A N 1
ATOM 1350 C CA . PRO A 1 167 ? -14.417 5.569 6.267 1.00 86.44 167 PRO A CA 1
ATOM 1351 C C . PRO A 1 167 ? -14.744 6.665 5.241 1.00 86.44 167 PRO A C 1
ATOM 1353 O O . PRO A 1 167 ? -14.100 6.767 4.198 1.00 86.44 167 PRO A O 1
ATOM 1356 N N . ARG A 1 168 ? -15.767 7.473 5.530 1.00 86.12 168 ARG A N 1
ATOM 1357 C CA . ARG A 1 168 ? -16.054 8.726 4.813 1.00 86.12 168 ARG A CA 1
ATOM 1358 C C . ARG A 1 168 ? -15.202 9.878 5.339 1.00 86.12 168 ARG A C 1
ATOM 1360 O O . ARG A 1 168 ? -14.868 10.779 4.584 1.00 86.12 168 ARG A O 1
ATOM 1367 N N . GLU A 1 169 ? -14.859 9.834 6.623 1.00 88.81 169 GLU A N 1
ATOM 1368 C CA . GLU A 1 169 ? -14.025 10.823 7.301 1.00 88.81 169 GLU A CA 1
ATOM 1369 C C . GLU A 1 169 ? -13.068 10.094 8.253 1.00 88.81 169 GLU A C 1
ATOM 1371 O O . GLU A 1 169 ? -13.466 9.188 8.994 1.00 88.81 169 GLU A O 1
ATOM 1376 N N . VAL A 1 170 ? -11.796 10.493 8.225 1.00 93.38 170 VAL A N 1
ATOM 1377 C CA . VAL A 1 170 ? -10.740 9.975 9.098 1.00 93.38 170 VAL A CA 1
ATOM 1378 C C . VAL A 1 170 ? -9.928 11.142 9.632 1.00 93.38 170 VAL A C 1
ATOM 1380 O O . VAL A 1 170 ? -9.446 11.964 8.858 1.00 93.38 170 VAL A O 1
ATOM 1383 N N . GLU A 1 171 ? -9.693 11.151 10.941 1.00 95.25 171 GLU A N 1
ATOM 1384 C CA . GLU A 1 171 ? -8.705 12.027 11.570 1.00 95.25 171 GLU A CA 1
ATOM 1385 C C . GLU A 1 171 ? -7.553 11.186 12.122 1.00 95.25 171 GLU A C 1
ATOM 1387 O O . GLU A 1 171 ? -7.773 10.182 12.811 1.00 95.25 171 GLU A O 1
ATOM 1392 N N . VAL A 1 172 ? -6.320 11.609 11.843 1.00 96.00 172 VAL A N 1
ATOM 1393 C CA . VAL A 1 172 ? -5.096 10.990 12.360 1.00 96.00 172 VAL A CA 1
ATOM 1394 C C . VAL A 1 172 ? -4.406 11.950 13.323 1.00 96.00 172 VAL A C 1
ATOM 1396 O O . VAL A 1 172 ? -4.243 13.126 13.012 1.00 96.00 172 VAL A O 1
ATOM 1399 N N . ARG A 1 173 ? -3.964 11.431 14.471 1.00 96.19 173 ARG A N 1
ATOM 1400 C CA . ARG A 1 173 ? -3.128 12.133 15.457 1.00 96.19 173 ARG A CA 1
ATOM 1401 C C . ARG A 1 173 ? -1.967 11.241 15.858 1.00 96.19 173 ARG A C 1
ATOM 1403 O O . ARG A 1 173 ? -2.172 10.053 16.086 1.00 96.19 173 ARG A O 1
ATOM 1410 N N . ASP A 1 174 ? -0.761 11.800 15.891 1.00 94.00 174 ASP A N 1
ATOM 1411 C CA . ASP A 1 174 ? 0.464 11.084 16.277 1.00 94.00 174 ASP A CA 1
ATOM 1412 C C . ASP A 1 174 ? 0.682 9.771 15.499 1.00 94.00 174 ASP A C 1
ATOM 1414 O O . ASP A 1 174 ? 1.136 8.761 16.031 1.00 94.00 174 ASP A O 1
ATOM 1418 N N . GLY A 1 175 ? 0.304 9.763 14.214 1.00 93.88 175 GLY A N 1
ATOM 1419 C CA . GLY A 1 175 ? 0.391 8.578 13.355 1.00 93.88 175 GLY A CA 1
ATOM 1420 C C . GLY A 1 175 ? -0.645 7.485 13.651 1.00 93.88 175 GLY A C 1
ATOM 1421 O O . GLY A 1 175 ? -0.543 6.393 13.097 1.00 93.88 175 GLY A O 1
ATOM 1422 N N . GLN A 1 176 ? -1.650 7.763 14.484 1.00 97.25 176 GLN A N 1
ATOM 1423 C CA . GLN A 1 176 ? -2.721 6.843 14.863 1.00 97.25 176 GLN A CA 1
ATOM 1424 C C . GLN A 1 176 ? -4.088 7.388 14.445 1.00 97.25 176 GLN A C 1
ATOM 1426 O O . GLN A 1 176 ? -4.328 8.594 14.453 1.00 97.25 176 GLN A O 1
ATOM 1431 N N . VAL A 1 177 ? -5.020 6.501 14.110 1.00 96.94 177 VAL A N 1
ATOM 1432 C CA . VAL A 1 177 ? -6.408 6.874 13.823 1.00 96.94 177 VAL A CA 1
ATOM 1433 C C . VAL A 1 177 ? -7.060 7.359 15.116 1.00 96.94 177 VAL A C 1
ATOM 1435 O O . VAL A 1 177 ? -7.219 6.588 16.065 1.00 96.94 177 VAL A O 1
ATOM 1438 N N . TYR A 1 178 ? -7.421 8.642 15.145 1.00 97.94 178 TYR A N 1
ATOM 1439 C CA . TYR A 1 178 ? -8.106 9.316 16.249 1.00 97.94 178 TYR A CA 1
ATOM 1440 C C . TYR A 1 178 ? -9.620 9.361 16.049 1.00 97.94 178 TYR A C 1
ATOM 1442 O O . TYR A 1 178 ? -10.376 9.257 17.016 1.00 97.94 178 TYR A O 1
ATOM 1450 N N . ARG A 1 179 ? -10.074 9.477 14.800 1.00 96.75 179 ARG A N 1
ATOM 1451 C CA . ARG A 1 179 ? -11.494 9.468 14.456 1.00 96.75 179 ARG A CA 1
ATOM 1452 C C . ARG A 1 179 ? -11.717 8.648 13.197 1.00 96.75 179 ARG A C 1
ATOM 1454 O O . ARG A 1 179 ? -10.994 8.817 12.220 1.00 96.75 179 ARG A O 1
ATOM 1461 N N . TRP A 1 180 ? -12.725 7.786 13.231 1.00 95.25 180 TRP A N 1
ATOM 1462 C CA . TRP A 1 180 ? -13.192 7.006 12.089 1.00 95.25 180 TRP A CA 1
ATOM 1463 C C . TRP A 1 180 ? -14.700 7.181 11.974 1.00 95.25 180 TRP A C 1
ATOM 1465 O O . TRP A 1 180 ? -15.420 6.847 12.915 1.00 95.25 180 TRP A O 1
ATOM 1475 N N . VAL A 1 181 ? -15.179 7.706 10.847 1.00 93.31 181 VAL A N 1
ATOM 1476 C CA . VAL A 1 181 ? -16.613 7.875 10.591 1.00 93.31 181 VAL A CA 1
ATOM 1477 C C . VAL A 1 181 ? -16.973 7.245 9.259 1.00 93.31 181 VAL A C 1
ATOM 1479 O O . VAL A 1 181 ? -16.388 7.568 8.222 1.00 93.31 181 VAL A O 1
ATOM 1482 N N . ARG A 1 182 ? -17.973 6.371 9.293 1.00 86.69 182 ARG A N 1
ATOM 1483 C CA . ARG A 1 182 ? -18.599 5.764 8.125 1.00 86.69 182 ARG A CA 1
ATOM 1484 C C . ARG A 1 182 ? -20.093 6.042 8.080 1.00 86.69 182 ARG A C 1
ATOM 1486 O O . ARG A 1 182 ? -20.774 5.743 9.085 1.00 86.69 182 ARG A O 1
#

Mean predicted aligned error: 4.02 Å

Sequence (182 aa):
MVSSDDVRRVGLALPRTHKRMVRGRWKLRVGQIVYVAFSRDEQSMGFGFPRAERDGLVDSDPETFFLPPTADLRYQWVCAHLVRLEQDEMRELVTDAWRMCVPKMLHELPEQPAPAAALWAAIERQEWGEVRPLLHPSLHWTDRTVSLRGRSAVLAHLQGHPTPRPPREVEVRDGQVYRWVR

Foldseek 3Di:
DFFLVLLCQLLLLAAQWDWDADPQWIFIDRQPDTAWIADNVRQKIKGAAQLVCQVVVCVVPVQFWDADPPVCSVGRIIMGGRVPDDSVRSSVRSLVSVVVVDDPVRNPDGGHDSLLSQLLNCLVVVVLVSNLVQADQQAWEEAPPDTDTGSVGVSVVSNVVSHGDDFPDFDDDPNHTRYGHD

Radius of gyration: 17.76 Å; Cα contacts (8 Å, |Δi|>4): 352; chains: 1; bounding box: 44×29×50 Å

Organism: NCBI:txid661491

Solvent-accessible surface area (backbone atoms only — not comparable to full-atom values): 9670 Å² total; per-residue (Å²): 118,40,48,56,66,56,54,46,57,56,45,28,15,33,78,34,16,38,79,48,80,55,98,76,20,53,28,38,26,41,87,90,46,72,28,34,37,38,40,75,83,42,56,31,36,36,32,32,39,60,60,90,50,44,64,60,53,24,71,73,38,61,86,37,24,44,82,55,62,79,88,48,62,86,44,52,46,36,26,35,35,30,69,69,36,50,70,65,58,48,49,49,52,54,50,51,12,45,53,78,67,50,65,75,87,55,74,81,54,74,75,35,63,46,42,52,9,31,30,50,34,22,38,70,69,64,37,60,83,60,30,58,76,24,41,23,69,79,16,41,40,34,53,75,92,46,75,44,62,26,32,67,54,45,50,57,49,35,75,78,52,52,72,78,69,81,61,80,44,76,42,74,50,97,74,8,32,33,32,41,33,72

Nearest PDB structures (foldseek):
  2a1v-assembly1_A  TM=7.901E-01  e=6.209E-05  Deinococcus radiodurans
  4kvh-assembly1_A-2  TM=7.845E-01  e=3.772E-03  Halomicrobium mukohataei DSM 12286
  3f40-assembly1_A-2  TM=8.165E-01  e=4.486E-02  Cytophaga hutchinsonii ATCC 33406
  3ov4-assembly1_B  TM=6.825E-01  e=5.712E-02  Comamonas testosteroni
  4i4k-assembly1_A  TM=8.156E-01  e=1.595E-01  Streptomyces globisporus C-1027

InterPro domains:
  IPR032710 NTF2-like domain superfamily [SSF54427] (116-173)
  IPR058532 YjbR/MT2646/Rv2570-like [PF04237] (12-100)